Protein AF-A0A940V5U6-F1 (afdb_monomer_lite)

Secondary structure (DSSP, 8-state):
----PPPPPEEEEETTS-GGGS---TTBEEEEE-SSSSS-EEEE-SSSB--TTEEEEES--SSHHHHHHHHHHHHTTT--EEEEES-SS--HHHHHHHHT---HHHHHHHHHHHHHHHTT-SSEEE-STT---HHHHHHHHHHHHTTSEEEEE-SSSEEEEE----S---GGGSHHHHHHHHHHHHHHHHHHHHHH---

Sequence (199 aa):
ATTQDEPEIEWLDWRDLPRDKWPLDSQEQYWIWDNTSSTPTLRCGNDKNVNQSLGLMLGLPLTDEDFKEGVEKLRRLGIFRIALAGFQSPLEELVHQRCCYISREELVLLYRELLAKSKTGNPIHWGVNLSITGKEKTALKIIEELGLIRCLGGTDQVILEWIPAQSKLDLDSSLRYRYAKERLDKALKFQQELLAASL

pLDDT: mean 84.76, std 11.98, range [43.94, 97.62]

Radius of gyration: 23.01 Å; chains: 1; bounding box: 45×38×70 Å

Structure (mmCIF, N/CA/C/O backbone):
data_AF-A0A940V5U6-F1
#
_entry.id   AF-A0A940V5U6-F1
#
loop_
_atom_site.group_PDB
_atom_site.id
_atom_site.type_symbol
_atom_site.label_atom_id
_atom_site.label_alt_id
_atom_site.label_comp_id
_atom_site.label_asym_id
_atom_site.label_entity_id
_atom_site.label_seq_id
_atom_site.pdbx_PDB_ins_code
_atom_site.Cartn_x
_atom_site.Cartn_y
_atom_site.Cartn_z
_atom_site.occupancy
_atom_site.B_iso_or_equiv
_atom_site.auth_seq_id
_atom_site.auth_comp_id
_atom_site.auth_asym_id
_atom_site.auth_atom_id
_atom_site.pdbx_PDB_model_num
ATOM 1 N N . ALA A 1 1 ? 2.492 -20.229 -41.029 1.00 44.09 1 ALA A N 1
ATOM 2 C CA . ALA A 1 1 ? 2.466 -19.055 -40.142 1.00 44.09 1 ALA A CA 1
ATOM 3 C C . ALA A 1 1 ? 3.824 -18.990 -39.475 1.00 44.09 1 ALA A C 1
ATOM 5 O O . ALA A 1 1 ? 4.150 -19.891 -38.716 1.00 44.09 1 ALA A O 1
ATOM 6 N N . THR A 1 2 ? 4.658 -18.037 -39.875 1.00 43.94 2 THR A N 1
ATOM 7 C CA . THR A 1 2 ? 5.975 -17.825 -39.272 1.00 43.94 2 THR A CA 1
ATOM 8 C C . THR A 1 2 ? 5.725 -17.193 -37.910 1.00 43.94 2 THR A C 1
ATOM 10 O O . THR A 1 2 ? 5.216 -16.077 -37.852 1.00 43.94 2 THR A O 1
ATOM 13 N N . THR A 1 3 ? 5.988 -17.919 -36.826 1.00 49.31 3 THR A N 1
ATOM 14 C CA . THR A 1 3 ? 6.150 -17.322 -35.499 1.00 49.31 3 THR A CA 1
ATOM 15 C C . THR A 1 3 ? 7.338 -16.373 -35.614 1.00 49.31 3 THR A C 1
ATOM 17 O O . THR A 1 3 ? 8.476 -16.823 -35.680 1.00 49.31 3 THR A O 1
ATOM 20 N N . GLN A 1 4 ? 7.078 -15.078 -35.800 1.00 56.69 4 GLN A N 1
ATOM 21 C CA . GLN A 1 4 ? 8.116 -14.074 -35.602 1.00 56.69 4 GLN A CA 1
ATOM 22 C C . GLN A 1 4 ? 8.475 -14.149 -34.123 1.00 56.69 4 GLN A C 1
ATOM 24 O O . GLN A 1 4 ? 7.610 -13.892 -33.286 1.00 56.69 4 GLN A O 1
ATOM 29 N N . ASP A 1 5 ? 9.697 -14.581 -33.822 1.00 66.38 5 ASP A N 1
ATOM 30 C CA . ASP A 1 5 ? 10.222 -14.536 -32.464 1.00 66.38 5 ASP A CA 1
ATOM 31 C C . ASP A 1 5 ? 10.120 -13.088 -31.979 1.00 66.38 5 ASP A C 1
ATOM 33 O O . ASP A 1 5 ? 10.610 -12.161 -32.634 1.00 66.38 5 ASP A O 1
ATOM 37 N N . GLU A 1 6 ? 9.391 -12.878 -30.882 1.00 70.81 6 GLU A N 1
ATOM 38 C CA . GLU A 1 6 ? 9.314 -11.563 -30.258 1.00 70.81 6 GLU A CA 1
ATOM 39 C C . GLU A 1 6 ? 10.734 -11.144 -29.855 1.00 70.81 6 GLU A C 1
ATOM 41 O O . GLU A 1 6 ? 11.481 -11.974 -29.328 1.00 70.81 6 GLU A O 1
ATOM 46 N N . PRO A 1 7 ? 11.135 -9.886 -30.103 1.00 82.44 7 PRO A N 1
ATOM 47 C CA . PRO A 1 7 ? 12.481 -9.451 -29.770 1.00 82.44 7 PRO A CA 1
ATOM 48 C C . PRO A 1 7 ? 12.737 -9.594 -28.264 1.00 82.44 7 PRO A C 1
ATOM 50 O O . PRO A 1 7 ? 11.869 -9.308 -27.434 1.00 82.44 7 PRO A O 1
ATOM 53 N N . GLU A 1 8 ? 13.935 -10.073 -27.929 1.00 88.12 8 GLU A N 1
ATOM 54 C CA . GLU A 1 8 ? 14.392 -10.222 -26.549 1.00 88.12 8 GLU A CA 1
ATOM 55 C C . GLU A 1 8 ? 14.566 -8.847 -25.891 1.00 88.12 8 GLU A C 1
ATOM 57 O O . GLU A 1 8 ? 14.866 -7.854 -26.560 1.00 88.12 8 GLU A O 1
ATOM 62 N N . ILE A 1 9 ? 14.345 -8.779 -24.575 1.00 90.19 9 ILE A N 1
ATOM 63 C CA . ILE A 1 9 ? 14.504 -7.533 -23.824 1.00 90.19 9 ILE A CA 1
ATOM 64 C C . ILE A 1 9 ? 15.996 -7.254 -23.617 1.00 90.19 9 ILE A C 1
ATOM 66 O O . ILE A 1 9 ? 16.701 -8.044 -22.995 1.00 90.19 9 ILE A O 1
ATOM 70 N N . GLU A 1 10 ? 16.455 -6.094 -24.076 1.00 91.62 10 GLU A N 1
ATOM 71 C CA . GLU A 1 10 ? 17.744 -5.514 -23.707 1.00 91.62 10 GLU A CA 1
ATOM 72 C C . GLU A 1 10 ? 17.598 -4.801 -22.355 1.00 91.62 10 GLU A C 1
ATOM 74 O O . GLU A 1 10 ? 16.914 -3.777 -22.244 1.00 91.62 10 GLU A O 1
ATOM 79 N N . TRP A 1 11 ? 18.251 -5.334 -21.324 1.00 91.50 11 TRP A N 1
ATOM 80 C CA . TRP A 1 11 ? 18.242 -4.755 -19.983 1.00 91.50 11 TRP A CA 1
ATOM 81 C C . TRP A 1 11 ? 19.369 -3.742 -19.796 1.00 91.50 11 TRP A C 1
ATOM 83 O O . TRP A 1 11 ? 20.529 -4.011 -20.102 1.00 91.50 11 TRP A O 1
ATOM 93 N N . LEU A 1 12 ? 19.028 -2.580 -19.241 1.00 90.44 12 LEU A N 1
ATOM 94 C CA . LEU A 1 12 ? 19.987 -1.561 -18.827 1.00 90.44 12 LEU A CA 1
ATOM 95 C C . LEU A 1 12 ? 19.930 -1.379 -17.310 1.00 90.44 12 LEU A C 1
ATOM 97 O O . LEU A 1 12 ? 18.857 -1.205 -16.726 1.00 90.44 12 LEU A O 1
ATOM 101 N N . ASP A 1 13 ? 21.096 -1.367 -16.673 1.00 88.62 13 ASP A N 1
ATOM 102 C CA . ASP A 1 13 ? 21.199 -1.151 -15.234 1.00 88.62 13 ASP A CA 1
ATOM 103 C C . ASP A 1 13 ? 21.560 0.299 -14.906 1.00 88.62 13 ASP A C 1
ATOM 105 O O . ASP A 1 13 ? 22.725 0.698 -14.961 1.00 88.62 13 ASP A O 1
ATOM 109 N N . TRP A 1 14 ? 20.553 1.106 -14.577 1.00 88.56 14 TRP A N 1
ATOM 110 C CA . TRP A 1 14 ? 20.721 2.496 -14.147 1.00 88.56 14 TRP A CA 1
ATOM 111 C C . TRP A 1 14 ? 20.315 2.686 -12.681 1.00 88.56 14 TRP A C 1
ATOM 113 O O . TRP A 1 14 ? 20.042 3.811 -12.252 1.00 88.56 14 TRP A O 1
ATOM 123 N N . ARG A 1 15 ? 20.268 1.600 -11.894 1.00 87.00 15 ARG A N 1
ATOM 124 C CA . ARG A 1 15 ? 19.840 1.625 -10.486 1.00 87.00 15 ARG A CA 1
ATOM 125 C C . ARG A 1 15 ? 20.716 2.555 -9.646 1.00 87.00 15 ARG A C 1
ATOM 127 O O . ARG A 1 15 ? 20.187 3.345 -8.863 1.00 87.00 15 ARG A O 1
ATOM 134 N N . ASP A 1 16 ? 22.023 2.533 -9.906 1.00 84.31 16 ASP A N 1
ATOM 135 C CA . ASP A 1 16 ? 23.030 3.340 -9.208 1.00 84.31 16 ASP A CA 1
ATOM 136 C C . ASP A 1 16 ? 23.271 4.725 -9.821 1.00 84.31 16 ASP A C 1
ATOM 138 O O . ASP A 1 16 ? 23.980 5.549 -9.234 1.00 84.31 16 ASP A O 1
ATOM 142 N N . LEU A 1 17 ? 22.682 5.016 -10.985 1.00 83.31 17 LEU A N 1
ATOM 143 C CA . LEU A 1 17 ? 22.867 6.299 -11.651 1.00 83.31 17 LEU A CA 1
ATOM 144 C C . LEU A 1 17 ? 21.870 7.332 -11.108 1.00 83.31 17 LEU A C 1
ATOM 146 O O . LEU A 1 17 ? 20.653 7.135 -11.217 1.00 83.31 17 LEU A O 1
ATOM 150 N N . PRO A 1 18 ? 22.343 8.472 -10.572 1.00 81.38 18 PRO A N 1
ATOM 151 C CA . PRO A 1 18 ? 21.454 9.581 -10.273 1.00 81.38 18 PRO A CA 1
ATOM 152 C C . PRO A 1 18 ? 20.881 10.145 -11.580 1.00 81.38 18 PRO A C 1
ATOM 154 O O . PRO A 1 18 ? 21.469 10.007 -12.655 1.00 81.38 18 PRO A O 1
ATOM 157 N N . ARG A 1 19 ? 19.708 10.775 -11.487 1.00 79.62 19 ARG A N 1
ATOM 158 C CA . ARG A 1 19 ? 18.908 11.177 -12.654 1.00 79.62 19 ARG A CA 1
ATOM 159 C C . ARG A 1 19 ? 19.642 12.097 -13.633 1.00 79.62 19 ARG A C 1
ATOM 161 O O . ARG A 1 19 ? 19.420 12.010 -14.833 1.00 79.62 19 ARG A O 1
ATOM 168 N N . ASP A 1 20 ? 20.500 12.974 -13.127 1.00 79.75 20 ASP A N 1
ATOM 169 C CA . ASP A 1 20 ? 21.338 13.896 -13.903 1.00 79.75 20 ASP A CA 1
ATOM 170 C C . ASP A 1 20 ? 22.464 13.198 -14.684 1.00 79.75 20 ASP A C 1
ATOM 172 O O . ASP A 1 20 ? 23.060 13.806 -15.569 1.00 79.75 20 ASP A O 1
ATOM 176 N N . LYS A 1 21 ? 22.741 11.926 -14.377 1.00 83.75 21 LYS A N 1
ATOM 177 C CA . LYS A 1 21 ? 23.743 11.088 -15.049 1.00 83.75 21 LYS A CA 1
ATOM 178 C C . LYS A 1 21 ? 23.139 9.986 -15.914 1.00 83.75 21 LYS A C 1
ATOM 180 O O . LYS A 1 21 ? 23.886 9.155 -16.429 1.00 83.75 21 LYS A O 1
ATOM 185 N N . TRP A 1 22 ? 21.815 9.930 -16.057 1.00 85.00 22 TRP A N 1
ATOM 186 C CA . TRP A 1 22 ? 21.204 8.992 -16.995 1.00 85.00 22 TRP A CA 1
ATOM 187 C C . TRP A 1 22 ? 21.681 9.326 -18.413 1.00 85.00 22 TRP A C 1
ATOM 189 O O . TRP A 1 22 ? 21.674 10.506 -18.770 1.00 85.00 22 TRP A O 1
ATOM 199 N N . PRO A 1 23 ? 22.102 8.333 -19.219 1.00 82.69 23 PRO A N 1
ATOM 200 C CA . PRO A 1 23 ? 22.612 8.545 -20.573 1.00 82.69 23 PRO A CA 1
ATOM 201 C C . PRO A 1 23 ? 21.446 8.782 -21.543 1.00 82.69 23 PRO A C 1
ATOM 203 O O . PRO A 1 23 ? 21.260 8.049 -22.509 1.00 82.69 23 PRO A O 1
ATOM 206 N N . LEU A 1 24 ? 20.621 9.772 -21.212 1.00 78.25 24 LEU A N 1
ATOM 207 C CA . LEU A 1 24 ? 19.488 10.234 -21.987 1.00 78.25 24 LEU A CA 1
ATOM 208 C C . LEU A 1 24 ? 19.907 11.522 -22.670 1.00 78.25 24 LEU A C 1
ATOM 210 O O . LEU A 1 24 ? 20.282 12.494 -22.006 1.00 78.25 24 LEU A O 1
ATOM 214 N N . ASP A 1 25 ? 19.796 11.553 -23.989 1.00 70.12 25 ASP A N 1
ATOM 215 C CA . ASP A 1 25 ? 19.958 12.811 -24.691 1.00 70.12 25 ASP A CA 1
ATOM 216 C C . ASP A 1 25 ? 18.805 13.749 -24.331 1.00 70.12 25 ASP A C 1
ATOM 218 O O . ASP A 1 25 ? 17.649 13.347 -24.180 1.00 70.12 25 ASP A O 1
ATOM 222 N N . SER A 1 26 ? 19.100 15.049 -24.245 1.00 64.69 26 SER A N 1
ATOM 223 C CA . SER A 1 26 ? 18.092 16.083 -23.961 1.00 64.69 26 SER A CA 1
ATOM 224 C C . SER A 1 26 ? 16.937 16.126 -24.969 1.00 64.69 26 SER A C 1
ATOM 226 O O . SER A 1 26 ? 15.987 16.865 -24.744 1.00 64.69 26 SER A O 1
ATOM 228 N N . GLN A 1 27 ? 17.010 15.361 -26.060 1.00 68.00 27 GLN A N 1
ATOM 229 C CA . GLN A 1 27 ? 16.021 15.267 -27.133 1.00 68.00 27 GLN A CA 1
ATOM 230 C C . GLN A 1 27 ? 15.345 13.885 -27.207 1.00 68.00 27 GLN A C 1
ATOM 232 O O . GLN A 1 27 ? 14.491 13.678 -28.061 1.00 68.00 27 GLN A O 1
ATOM 237 N N . GLU A 1 28 ? 15.705 12.940 -26.334 1.00 70.38 28 GLU A N 1
ATOM 238 C CA . GLU A 1 28 ? 15.200 11.569 -26.383 1.00 70.38 28 GLU A CA 1
ATOM 239 C C . GLU A 1 28 ? 13.844 11.444 -25.668 1.00 70.38 28 GLU A C 1
ATOM 241 O O . GLU A 1 28 ? 13.632 11.983 -24.577 1.00 70.38 28 GLU A O 1
ATOM 246 N N . GLN A 1 29 ? 12.895 10.743 -26.292 1.00 77.38 29 GLN A N 1
ATOM 247 C CA . GLN A 1 29 ? 11.624 10.377 -25.665 1.00 77.38 29 GLN A CA 1
ATOM 248 C C . GLN A 1 29 ? 11.728 8.976 -25.075 1.00 77.38 29 GLN A C 1
ATOM 250 O O . GLN A 1 29 ? 12.292 8.085 -25.696 1.00 77.38 29 GLN A O 1
ATOM 255 N N . TYR A 1 30 ? 11.159 8.774 -23.893 1.00 84.38 30 TYR A N 1
ATOM 256 C CA . TYR A 1 30 ? 11.191 7.490 -23.203 1.00 84.38 30 TYR A CA 1
ATOM 257 C C . TYR A 1 30 ? 9.901 7.272 -22.421 1.00 84.38 30 TYR A C 1
ATOM 259 O O . TYR A 1 30 ? 9.242 8.215 -21.967 1.00 84.38 30 TYR A O 1
ATOM 267 N N . TRP A 1 31 ? 9.526 6.009 -22.260 1.00 88.06 31 TRP A N 1
ATOM 268 C CA . TRP A 1 31 ? 8.339 5.637 -21.500 1.00 88.06 31 TRP A CA 1
ATOM 269 C C . TRP A 1 31 ? 8.704 5.336 -20.062 1.00 88.06 31 TRP A C 1
ATOM 271 O O . TRP A 1 31 ? 9.589 4.535 -19.809 1.00 88.06 31 TRP A O 1
ATOM 281 N N . ILE A 1 32 ? 8.003 5.943 -19.113 1.00 88.00 32 ILE A N 1
ATOM 282 C CA . ILE A 1 32 ? 8.181 5.668 -17.691 1.00 88.00 32 ILE A CA 1
ATOM 283 C C . ILE A 1 32 ? 7.045 4.788 -17.202 1.00 88.00 32 ILE A C 1
ATOM 285 O O . ILE A 1 32 ? 5.875 5.156 -17.326 1.00 88.00 32 ILE A O 1
ATOM 289 N N . TRP A 1 33 ? 7.395 3.696 -16.538 1.00 88.75 33 TRP A N 1
ATOM 290 C CA . TRP A 1 33 ? 6.502 2.988 -15.639 1.00 88.75 33 TRP A CA 1
ATOM 291 C C . TRP A 1 33 ? 7.026 3.112 -14.206 1.00 88.75 33 TRP A C 1
ATOM 293 O O . TRP A 1 33 ? 8.109 2.627 -13.902 1.00 88.75 33 TRP A O 1
ATOM 303 N N . ASP A 1 34 ? 6.277 3.797 -13.339 1.00 81.25 34 ASP A N 1
ATOM 304 C CA . ASP A 1 34 ? 6.693 4.134 -11.966 1.00 81.25 34 ASP A CA 1
ATOM 305 C C . ASP A 1 34 ? 5.995 3.303 -10.874 1.00 81.25 34 ASP A C 1
ATOM 307 O O . ASP A 1 34 ? 6.087 3.597 -9.682 1.00 81.25 34 ASP A O 1
ATOM 311 N N . ASN A 1 35 ? 5.233 2.292 -11.293 1.00 76.94 35 ASN A N 1
ATOM 312 C CA . ASN A 1 35 ? 4.438 1.417 -10.437 1.00 76.94 35 ASN A CA 1
ATOM 313 C 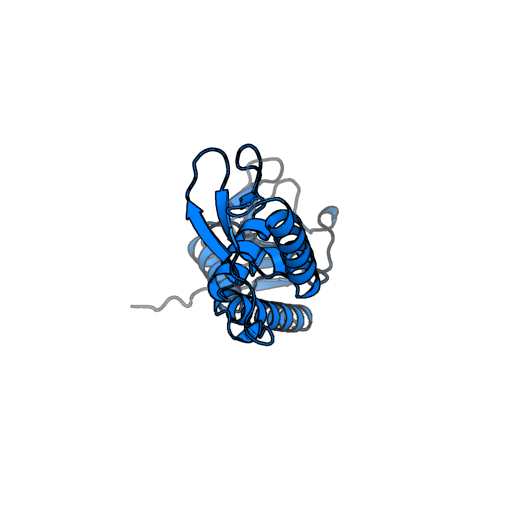C . ASN A 1 35 ? 3.410 2.131 -9.520 1.00 76.94 35 ASN A C 1
ATOM 315 O O . ASN A 1 35 ? 2.891 1.549 -8.560 1.00 76.94 35 ASN A O 1
ATOM 319 N N . THR A 1 36 ? 3.100 3.399 -9.811 1.00 73.38 36 THR A N 1
ATOM 320 C CA . THR A 1 36 ? 2.010 4.160 -9.172 1.00 73.38 36 THR A CA 1
ATOM 321 C C . THR A 1 36 ? 0.792 4.298 -10.082 1.00 73.38 36 THR A C 1
ATOM 323 O O . THR A 1 36 ? -0.323 4.515 -9.609 1.00 73.38 36 THR A O 1
ATOM 326 N N . SER A 1 37 ? 1.000 4.151 -11.390 1.00 70.94 37 SER A N 1
ATOM 327 C CA . SER A 1 37 ? -0.002 4.360 -12.428 1.00 70.94 37 SER A CA 1
ATOM 328 C C . SER A 1 37 ? -0.318 3.073 -13.193 1.00 70.94 37 SER A C 1
ATOM 330 O O . SER A 1 37 ? 0.497 2.156 -13.324 1.00 70.94 37 SER A O 1
ATOM 332 N N . SER A 1 38 ? -1.543 2.990 -13.718 1.00 75.69 38 SER A N 1
ATOM 333 C CA . SER A 1 38 ? -2.000 1.826 -14.481 1.00 75.69 38 SER A CA 1
ATOM 334 C C . SER A 1 38 ? -1.358 1.731 -15.867 1.00 75.69 38 SER A C 1
ATOM 336 O O . SER A 1 38 ? -1.296 0.634 -16.418 1.00 75.69 38 SER A O 1
ATOM 338 N N . THR A 1 39 ? -0.839 2.827 -16.421 1.00 83.31 39 THR A N 1
ATOM 339 C CA . THR A 1 39 ? -0.278 2.888 -17.778 1.00 83.31 39 THR A CA 1
ATOM 340 C C . THR A 1 39 ? 1.074 3.597 -17.786 1.00 83.31 39 THR A C 1
ATOM 342 O O . THR A 1 39 ? 1.198 4.619 -17.109 1.00 83.31 39 THR A O 1
ATOM 345 N N . PRO A 1 40 ? 2.059 3.135 -18.583 1.00 85.94 40 PRO A N 1
ATOM 346 C CA . PRO A 1 40 ? 3.293 3.880 -18.789 1.00 85.94 40 PRO A CA 1
ATOM 347 C C . PRO A 1 40 ? 3.004 5.290 -19.313 1.00 85.94 40 PRO A C 1
ATOM 349 O O . PRO A 1 40 ? 2.061 5.504 -20.076 1.00 85.94 40 PRO A O 1
ATOM 352 N N . THR A 1 41 ? 3.822 6.256 -18.910 1.00 85.69 41 THR A N 1
ATOM 353 C CA . THR A 1 41 ? 3.700 7.653 -19.337 1.00 85.69 41 THR A CA 1
ATOM 354 C C . THR A 1 41 ? 4.856 8.022 -20.250 1.00 85.69 41 THR A C 1
ATOM 356 O O . THR A 1 41 ? 6.019 7.815 -19.907 1.00 85.69 41 THR A O 1
ATOM 359 N N . LEU A 1 42 ? 4.546 8.578 -21.421 1.00 82.88 42 LEU A N 1
ATOM 360 C CA . LEU A 1 42 ? 5.564 9.097 -22.325 1.00 82.88 42 LEU A CA 1
ATOM 361 C C . LEU A 1 42 ? 6.131 10.395 -21.743 1.00 82.88 42 LEU A C 1
ATOM 363 O O . LEU A 1 42 ? 5.389 11.344 -21.468 1.00 82.88 42 LEU A O 1
ATOM 367 N N . ARG A 1 43 ? 7.448 10.449 -21.559 1.00 78.75 43 ARG A N 1
ATOM 368 C CA . ARG A 1 43 ? 8.176 11.677 -21.236 1.00 78.75 43 ARG A CA 1
ATOM 369 C C . ARG A 1 43 ? 9.080 12.037 -22.403 1.00 78.75 43 ARG A C 1
ATOM 371 O O . ARG A 1 43 ? 9.629 11.168 -23.070 1.00 78.75 43 ARG A O 1
ATOM 378 N N . CYS A 1 44 ? 9.212 13.333 -22.647 1.00 65.94 44 CYS A N 1
ATOM 379 C CA . CYS A 1 44 ? 10.120 13.859 -23.654 1.00 65.94 44 CYS A CA 1
ATOM 380 C C . CYS A 1 44 ? 11.296 14.553 -22.961 1.00 65.94 44 CYS A C 1
ATOM 382 O O . CYS A 1 44 ? 11.098 15.240 -21.954 1.00 65.94 44 CYS A O 1
ATOM 384 N N . GLY A 1 45 ? 12.489 14.440 -23.542 1.00 59.84 45 GLY A N 1
ATOM 385 C CA . GLY A 1 45 ? 13.416 15.566 -23.603 1.00 59.84 45 GLY A CA 1
ATOM 386 C C . GLY A 1 45 ? 12.820 16.757 -24.384 1.00 59.84 45 GLY A C 1
ATOM 387 O O . GLY A 1 45 ? 11.722 16.677 -24.926 1.00 59.84 45 GLY A O 1
ATOM 388 N N . ASN A 1 46 ? 13.519 17.886 -24.440 1.00 44.19 46 ASN A N 1
ATOM 389 C CA . ASN A 1 46 ? 13.039 19.183 -24.930 1.00 44.19 46 ASN A CA 1
ATOM 390 C C . ASN A 1 46 ? 12.607 19.276 -26.416 1.00 44.19 46 ASN A C 1
ATOM 392 O O . ASN A 1 46 ? 12.206 20.369 -26.803 1.00 44.19 46 ASN A O 1
ATOM 396 N N . ASP A 1 47 ? 12.624 18.227 -27.256 1.00 45.31 47 ASP A N 1
ATOM 397 C CA . ASP A 1 47 ? 11.982 18.306 -28.588 1.00 45.31 47 ASP A CA 1
ATOM 398 C C . ASP A 1 47 ? 11.699 16.954 -29.295 1.00 45.31 47 ASP A C 1
ATOM 400 O O . ASP A 1 47 ? 12.070 15.883 -28.824 1.00 45.31 47 ASP A O 1
ATOM 404 N N . LYS A 1 48 ? 10.983 17.024 -30.431 1.00 44.28 48 LYS A N 1
ATOM 405 C CA . LYS A 1 48 ? 10.201 15.974 -31.134 1.00 44.28 48 LYS A CA 1
ATOM 406 C C . LYS A 1 48 ? 10.955 14.893 -31.947 1.00 44.28 48 LYS A C 1
ATOM 408 O O . LYS A 1 48 ? 10.433 14.474 -32.981 1.00 44.28 48 LYS A O 1
ATOM 413 N N . ASN A 1 49 ? 12.112 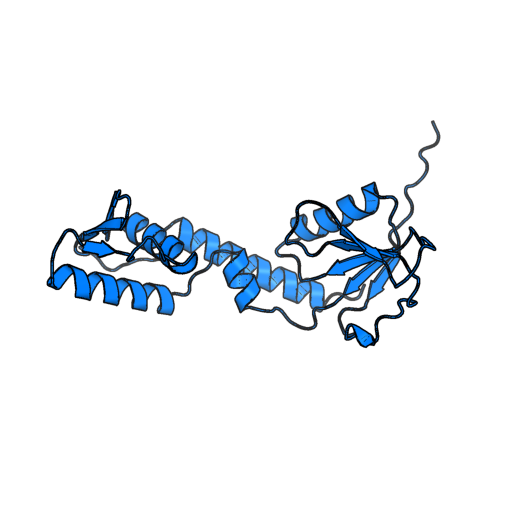14.388 -31.520 1.00 44.72 49 ASN A N 1
ATOM 414 C CA . ASN A 1 49 ? 12.679 13.181 -32.151 1.00 44.72 49 ASN A CA 1
ATOM 415 C C . ASN A 1 49 ? 12.446 11.955 -31.267 1.00 44.72 49 ASN A C 1
ATOM 417 O O . ASN A 1 49 ? 13.071 11.761 -30.230 1.00 44.72 49 ASN A O 1
ATOM 421 N N . VAL A 1 50 ? 11.478 11.135 -31.673 1.00 49.00 50 VAL A N 1
ATOM 422 C CA . VAL A 1 50 ? 11.053 9.969 -30.903 1.00 49.00 50 VAL A CA 1
ATOM 423 C C . VAL A 1 50 ? 12.037 8.824 -31.118 1.00 49.00 50 VAL A C 1
ATOM 425 O O . VAL A 1 50 ? 11.966 8.130 -32.130 1.00 49.00 50 VAL A O 1
ATOM 428 N N . ASN A 1 51 ? 12.917 8.582 -30.151 1.00 55.25 51 ASN A N 1
ATOM 429 C CA . ASN A 1 51 ? 13.593 7.294 -30.045 1.00 55.25 51 ASN A CA 1
ATOM 430 C C . ASN A 1 51 ? 12.641 6.335 -29.309 1.00 55.25 51 ASN A C 1
ATOM 432 O O . ASN A 1 51 ? 12.654 6.225 -28.090 1.00 55.25 51 ASN A O 1
ATOM 436 N N . GLN A 1 52 ? 11.723 5.704 -30.050 1.00 60.34 52 GLN A N 1
ATOM 437 C CA . GLN A 1 52 ? 10.604 4.900 -29.511 1.00 60.34 52 GLN A CA 1
ATOM 438 C C . GLN A 1 52 ? 11.030 3.640 -28.733 1.00 60.34 52 GLN A C 1
ATOM 440 O O . GLN A 1 52 ? 10.174 2.883 -28.286 1.00 60.34 52 GLN A O 1
ATOM 445 N N . SER A 1 53 ? 12.330 3.388 -28.582 1.00 75.88 53 SER A N 1
ATOM 446 C CA . SER A 1 53 ? 12.864 2.099 -28.154 1.00 75.88 53 SER A CA 1
ATOM 447 C C . SER A 1 53 ? 13.113 1.957 -26.654 1.00 75.88 53 SER A C 1
ATOM 449 O O . SER A 1 53 ? 13.301 0.823 -26.225 1.00 75.88 53 SER A O 1
ATOM 451 N N . LEU A 1 54 ? 13.139 3.043 -25.864 1.00 87.81 54 LEU A N 1
ATOM 452 C CA . LEU A 1 54 ? 13.540 2.997 -24.449 1.00 87.81 54 LEU A CA 1
ATOM 453 C C . LEU A 1 54 ? 12.359 3.098 -23.468 1.00 87.81 54 LEU A C 1
ATOM 455 O O . LEU A 1 54 ? 11.580 4.057 -23.473 1.00 87.81 54 LEU A O 1
ATOM 459 N N . GLY A 1 55 ? 12.290 2.129 -22.558 1.00 90.94 55 GLY A N 1
ATOM 460 C CA . GLY A 1 55 ? 11.436 2.136 -21.376 1.00 90.94 55 GLY A CA 1
ATOM 461 C C . GLY A 1 55 ? 12.261 2.288 -20.105 1.00 90.94 55 GLY A C 1
ATOM 462 O O . GLY A 1 55 ? 13.337 1.715 -19.986 1.00 90.94 55 GLY A O 1
ATOM 463 N N . LEU A 1 56 ? 11.749 3.039 -19.140 1.00 90.25 56 LEU A N 1
ATOM 464 C CA . LEU A 1 56 ? 12.288 3.160 -17.795 1.00 90.25 56 LEU A CA 1
ATOM 465 C C . LEU A 1 56 ? 11.294 2.552 -16.815 1.00 90.25 56 LEU A C 1
ATOM 467 O O . LEU A 1 56 ? 10.140 2.982 -16.740 1.00 90.25 56 LEU A O 1
ATOM 471 N N . MET A 1 57 ? 11.760 1.598 -16.022 1.00 90.19 57 MET A N 1
ATOM 472 C CA . MET A 1 57 ? 11.066 1.163 -14.818 1.00 90.19 57 MET A CA 1
ATOM 473 C C . MET A 1 57 ? 11.629 1.967 -13.651 1.00 90.19 57 MET A C 1
ATOM 475 O O . MET A 1 57 ? 12.792 1.803 -13.279 1.00 90.19 57 MET A O 1
ATOM 479 N N . LEU A 1 58 ? 10.810 2.878 -13.126 1.00 84.12 58 LEU A N 1
ATOM 480 C CA . LEU A 1 58 ? 11.143 3.750 -12.006 1.00 84.12 58 LEU A CA 1
ATOM 481 C C . LEU A 1 58 ? 10.493 3.251 -10.718 1.00 84.12 58 LEU A C 1
ATOM 483 O O . LEU A 1 58 ? 9.339 2.834 -10.695 1.00 84.12 58 LEU A O 1
ATOM 487 N N . GLY A 1 59 ? 11.233 3.349 -9.619 1.00 74.25 59 GLY A N 1
ATOM 488 C CA . GLY A 1 59 ? 10.812 2.792 -8.338 1.00 74.25 59 GLY A CA 1
ATOM 489 C C . GLY A 1 59 ? 10.869 1.261 -8.284 1.00 74.25 59 GLY A C 1
ATOM 490 O O . GLY A 1 59 ? 10.874 0.556 -9.291 1.00 74.25 59 GLY A O 1
ATOM 491 N N . LEU A 1 60 ? 10.912 0.737 -7.062 1.00 75.25 60 LEU A N 1
ATOM 492 C CA . LEU A 1 60 ? 10.980 -0.699 -6.836 1.00 75.25 60 LEU A CA 1
ATOM 493 C C . LEU A 1 60 ? 9.581 -1.335 -6.920 1.00 75.25 60 LEU A C 1
ATOM 495 O O . LEU A 1 60 ? 8.653 -0.891 -6.222 1.00 75.25 60 LEU A O 1
ATOM 499 N N . PRO A 1 61 ? 9.401 -2.394 -7.726 1.00 84.56 61 PRO A N 1
ATOM 500 C CA . PRO A 1 61 ? 8.193 -3.194 -7.666 1.00 84.56 61 PRO A CA 1
ATOM 501 C C . PRO A 1 61 ? 7.985 -3.841 -6.300 1.00 84.56 61 PRO A C 1
ATOM 503 O O . PRO A 1 61 ? 8.941 -4.034 -5.547 1.00 84.56 61 PRO A O 1
ATOM 506 N N . LEU A 1 62 ? 6.724 -4.104 -5.939 1.00 84.44 62 LEU A N 1
ATOM 507 C CA . LEU A 1 62 ? 6.420 -4.785 -4.677 1.00 84.44 62 LEU A CA 1
ATOM 508 C C . LEU A 1 62 ? 6.447 -6.298 -4.849 1.00 84.44 62 LEU A C 1
ATOM 510 O O . LEU A 1 62 ? 6.670 -7.006 -3.876 1.00 84.44 62 LEU A O 1
ATOM 514 N N . THR A 1 63 ? 6.188 -6.800 -6.053 1.00 87.62 63 THR A N 1
ATOM 515 C CA . THR A 1 63 ? 6.192 -8.234 -6.340 1.00 87.62 63 THR A CA 1
ATOM 516 C C . THR A 1 63 ? 6.780 -8.525 -7.716 1.00 87.62 63 THR A C 1
ATOM 518 O O . THR A 1 63 ? 6.940 -7.630 -8.551 1.00 87.62 63 THR A O 1
ATOM 521 N N . ASP A 1 64 ? 7.071 -9.801 -7.957 1.00 89.31 64 ASP A N 1
ATOM 522 C CA . ASP A 1 64 ? 7.447 -10.306 -9.276 1.00 89.31 64 ASP A CA 1
ATOM 523 C C . ASP A 1 64 ? 6.325 -10.085 -10.305 1.00 89.31 64 ASP A C 1
ATOM 525 O O . ASP A 1 64 ? 6.591 -9.722 -11.448 1.00 89.31 64 ASP A O 1
ATOM 529 N N . GLU A 1 65 ? 5.058 -10.211 -9.898 1.00 89.56 65 GLU A N 1
ATOM 530 C CA . GLU A 1 65 ? 3.913 -9.907 -10.760 1.00 89.56 65 GLU A CA 1
ATOM 531 C C . GLU A 1 65 ? 3.856 -8.427 -11.141 1.00 89.56 65 GLU A C 1
ATOM 533 O O . GLU A 1 65 ? 3.658 -8.129 -12.316 1.00 89.56 65 GLU A O 1
ATOM 538 N N . ASP A 1 66 ? 4.083 -7.509 -10.191 1.00 86.69 66 ASP A N 1
ATOM 539 C CA . ASP A 1 66 ? 4.171 -6.074 -10.488 1.00 86.69 66 ASP A CA 1
ATOM 540 C C . ASP A 1 66 ? 5.289 -5.812 -11.508 1.00 86.69 66 ASP A C 1
ATOM 542 O O . ASP A 1 66 ? 5.109 -5.061 -12.467 1.00 86.69 66 ASP A O 1
ATOM 546 N N . PHE A 1 67 ? 6.459 -6.430 -11.310 1.00 90.19 67 PHE A N 1
ATOM 547 C CA . PHE A 1 67 ? 7.596 -6.281 -12.216 1.00 90.19 67 PHE A CA 1
ATOM 548 C C . PHE A 1 67 ? 7.254 -6.777 -13.626 1.00 90.19 67 PHE A C 1
ATOM 550 O O . PHE A 1 67 ? 7.407 -6.032 -14.595 1.00 90.19 67 PHE A O 1
ATOM 557 N N . LYS A 1 68 ? 6.705 -7.992 -13.738 1.00 91.56 68 LYS A N 1
ATOM 558 C CA . LYS A 1 68 ? 6.242 -8.576 -15.006 1.00 91.56 68 LYS A CA 1
ATOM 559 C C . LYS A 1 68 ? 5.170 -7.725 -15.673 1.00 91.56 68 LYS A C 1
ATOM 561 O O . LYS A 1 68 ? 5.211 -7.535 -16.883 1.00 91.56 68 LYS A O 1
ATOM 566 N N . GLU A 1 69 ? 4.229 -7.180 -14.909 1.00 90.50 69 GLU A N 1
ATOM 567 C CA . GLU A 1 69 ? 3.198 -6.289 -15.434 1.00 90.50 69 GLU A CA 1
ATOM 568 C C . GLU A 1 69 ? 3.811 -5.019 -16.039 1.00 90.50 69 GLU A C 1
ATOM 570 O O . GLU A 1 69 ? 3.418 -4.611 -17.135 1.00 90.50 69 GLU A O 1
ATOM 575 N N . GLY A 1 70 ? 4.781 -4.406 -15.356 1.00 90.06 70 GLY A N 1
ATOM 576 C CA . GLY A 1 70 ? 5.511 -3.248 -15.869 1.00 90.06 70 GLY A CA 1
ATOM 577 C C . GLY A 1 70 ? 6.228 -3.550 -17.186 1.00 90.06 70 GLY A C 1
ATOM 578 O O . GLY A 1 70 ? 6.090 -2.795 -18.151 1.00 90.06 70 GLY A O 1
ATOM 579 N N . VAL A 1 71 ? 6.911 -4.695 -17.253 1.00 92.69 71 VAL A N 1
ATOM 580 C CA . VAL A 1 71 ? 7.572 -5.185 -18.470 1.00 92.69 71 VAL A CA 1
ATOM 581 C C . VAL A 1 71 ? 6.568 -5.383 -19.601 1.00 92.69 71 VAL A C 1
ATOM 583 O O . VAL A 1 71 ? 6.731 -4.817 -20.678 1.00 92.69 71 VAL A O 1
ATOM 586 N N . GLU A 1 72 ? 5.485 -6.119 -19.362 1.00 92.75 72 GLU A N 1
ATOM 587 C CA . GLU A 1 72 ? 4.472 -6.409 -20.381 1.00 92.75 72 GLU A CA 1
ATOM 588 C C . GLU A 1 72 ? 3.773 -5.144 -20.893 1.00 92.75 72 GLU A C 1
ATOM 590 O O . GLU A 1 72 ? 3.451 -5.033 -22.078 1.00 92.75 72 GLU A O 1
ATOM 595 N N . LYS A 1 73 ? 3.573 -4.141 -20.033 1.00 92.00 73 LYS A N 1
ATOM 596 C CA . LYS A 1 73 ? 3.045 -2.838 -20.455 1.00 92.00 73 LYS A CA 1
ATOM 597 C C . LYS A 1 73 ? 3.990 -2.108 -21.402 1.00 92.00 73 LYS A C 1
ATOM 599 O O . LYS A 1 73 ? 3.510 -1.513 -22.363 1.00 92.00 73 LYS A O 1
ATOM 604 N N . LEU A 1 74 ? 5.299 -2.157 -21.156 1.00 91.56 74 LEU A N 1
ATOM 605 C CA . LEU A 1 74 ? 6.299 -1.579 -22.056 1.00 91.56 74 LEU A CA 1
ATOM 606 C C . LEU A 1 74 ? 6.381 -2.377 -23.368 1.00 91.56 74 LEU A C 1
ATOM 608 O O . LEU A 1 74 ? 6.333 -1.787 -24.447 1.00 91.56 74 LEU A O 1
ATOM 612 N N . ARG A 1 75 ? 6.364 -3.712 -23.306 1.00 91.12 75 ARG A N 1
ATOM 613 C CA . ARG A 1 75 ? 6.370 -4.578 -24.499 1.00 91.12 75 ARG A CA 1
ATOM 614 C C . ARG A 1 75 ? 5.179 -4.333 -25.419 1.00 91.12 75 ARG A C 1
ATOM 616 O O . ARG A 1 75 ? 5.348 -4.245 -26.632 1.00 91.12 75 ARG A O 1
ATOM 623 N N . ARG A 1 76 ? 3.978 -4.133 -24.863 1.00 90.69 76 ARG A N 1
ATOM 624 C CA . ARG A 1 76 ? 2.770 -3.776 -25.638 1.00 90.69 76 ARG A CA 1
ATOM 625 C C . ARG A 1 76 ? 2.890 -2.446 -26.384 1.00 90.69 76 ARG A C 1
ATOM 627 O O . ARG A 1 76 ? 2.136 -2.218 -27.325 1.00 90.69 76 ARG A O 1
ATOM 634 N N . LEU A 1 77 ? 3.819 -1.583 -25.975 1.00 88.62 77 LEU A N 1
ATOM 635 C CA . LEU A 1 77 ? 4.151 -0.330 -26.655 1.00 88.62 77 LEU A CA 1
ATOM 636 C C . LEU A 1 77 ? 5.289 -0.496 -27.681 1.00 88.62 77 LEU A C 1
ATOM 638 O O . LEU A 1 77 ? 5.716 0.493 -28.267 1.00 88.62 77 LEU A O 1
ATOM 642 N N . GLY A 1 78 ? 5.772 -1.723 -27.912 1.00 88.12 78 GLY A N 1
ATOM 643 C CA . GLY A 1 78 ? 6.887 -2.017 -28.818 1.00 88.12 78 GLY A CA 1
ATOM 644 C C . GLY A 1 78 ? 8.266 -1.741 -28.215 1.00 88.12 78 GLY A C 1
ATOM 645 O O . GLY A 1 78 ? 9.233 -1.576 -28.955 1.00 88.12 78 GLY A O 1
ATOM 646 N N . ILE A 1 79 ? 8.361 -1.663 -26.887 1.00 90.31 79 ILE A N 1
ATOM 647 C CA . ILE A 1 79 ? 9.582 -1.292 -26.171 1.00 90.31 79 ILE A CA 1
ATOM 648 C C . ILE A 1 79 ? 10.270 -2.553 -25.668 1.00 90.31 79 ILE A C 1
ATOM 650 O O . ILE A 1 79 ? 9.707 -3.298 -24.864 1.00 90.31 79 ILE A O 1
ATOM 654 N N . PHE A 1 80 ? 11.507 -2.750 -26.114 1.00 89.81 80 PHE A N 1
ATOM 655 C CA . PHE A 1 80 ? 12.321 -3.915 -25.763 1.00 89.81 80 PHE A CA 1
ATOM 656 C C . PHE A 1 80 ? 13.651 -3.537 -25.119 1.00 89.81 80 PHE A C 1
ATOM 658 O O . PHE A 1 80 ? 14.313 -4.401 -24.571 1.00 89.81 80 PHE A O 1
ATOM 665 N N . ARG A 1 81 ? 14.023 -2.254 -25.106 1.00 91.38 81 ARG A N 1
ATOM 666 C CA . ARG A 1 81 ? 15.167 -1.765 -24.337 1.00 91.38 81 ARG A CA 1
ATOM 667 C C . ARG A 1 81 ? 14.647 -1.140 -23.051 1.00 91.38 81 ARG A C 1
ATOM 669 O O . ARG A 1 81 ? 13.977 -0.109 -23.100 1.00 91.38 81 ARG A O 1
ATOM 676 N N . ILE A 1 82 ? 14.883 -1.786 -21.913 1.00 92.75 82 ILE A N 1
ATOM 677 C CA . ILE A 1 82 ? 14.298 -1.403 -20.623 1.00 92.75 82 ILE A CA 1
ATOM 678 C C . ILE A 1 82 ? 15.410 -1.122 -19.616 1.00 92.75 82 ILE A C 1
ATOM 680 O O . ILE A 1 82 ? 16.219 -1.997 -19.317 1.00 92.75 82 ILE A O 1
ATOM 684 N N . ALA A 1 83 ? 15.423 0.086 -19.053 1.00 91.00 83 ALA A N 1
ATOM 685 C CA . ALA A 1 83 ? 16.305 0.437 -17.951 1.00 91.00 83 ALA A CA 1
ATOM 686 C C . ALA A 1 83 ? 15.596 0.344 -16.599 1.00 91.00 83 ALA A C 1
ATOM 688 O O . ALA A 1 83 ? 14.511 0.904 -16.414 1.00 91.00 83 ALA A O 1
ATOM 689 N N . LEU A 1 84 ? 16.243 -0.301 -15.630 1.00 90.50 84 LEU A N 1
ATOM 690 C CA . LEU A 1 84 ? 15.873 -0.194 -14.219 1.00 90.50 84 LEU A CA 1
ATOM 691 C C . LEU A 1 84 ? 16.568 1.038 -13.639 1.00 90.50 84 LEU A C 1
ATOM 693 O O . LEU A 1 84 ? 17.794 1.103 -13.674 1.00 90.50 84 LEU A O 1
ATOM 697 N N . ALA A 1 85 ? 15.821 2.023 -13.134 1.00 86.19 85 ALA A N 1
ATOM 698 C CA . ALA A 1 85 ? 16.414 3.297 -12.728 1.00 86.19 85 ALA A CA 1
ATOM 699 C C . ALA A 1 85 ? 15.793 3.901 -11.460 1.00 86.19 85 ALA A C 1
ATOM 701 O O . ALA A 1 85 ? 14.578 3.907 -11.265 1.00 86.19 85 ALA A O 1
ATOM 702 N N . GLY A 1 86 ? 16.637 4.517 -10.626 1.00 69.50 86 GLY A N 1
ATOM 703 C CA . GLY A 1 86 ? 16.188 5.336 -9.495 1.00 69.50 86 GLY A CA 1
ATOM 704 C C . GLY A 1 86 ? 15.896 4.573 -8.201 1.00 69.50 86 GLY A C 1
ATOM 705 O O . GLY A 1 86 ? 14.985 4.959 -7.467 1.00 69.50 86 GLY A O 1
ATOM 706 N N . PHE A 1 87 ? 16.644 3.507 -7.904 1.00 68.94 87 PHE A N 1
ATOM 707 C CA . PHE A 1 87 ? 16.521 2.779 -6.638 1.00 68.94 87 PHE A CA 1
ATOM 708 C C . PHE A 1 87 ? 17.830 2.083 -6.242 1.00 68.94 87 PHE A C 1
ATOM 710 O O . PHE A 1 87 ? 18.163 1.033 -6.775 1.00 68.94 87 PHE A O 1
ATOM 717 N N . GLN A 1 88 ? 18.532 2.664 -5.263 1.00 67.75 88 GLN A N 1
ATOM 718 C CA . GLN A 1 88 ? 19.738 2.096 -4.632 1.00 67.75 88 GLN A CA 1
ATOM 719 C C . GLN A 1 88 ? 19.410 1.295 -3.360 1.00 67.75 88 GLN A C 1
ATOM 721 O O . GLN A 1 88 ? 20.192 0.462 -2.911 1.00 67.75 88 GLN A O 1
ATOM 726 N N . SER A 1 89 ? 18.249 1.554 -2.755 1.00 66.25 89 SER A N 1
ATOM 727 C CA . SER A 1 89 ? 17.769 0.856 -1.566 1.00 66.25 89 SER A CA 1
ATOM 728 C C . SER A 1 89 ? 16.237 0.849 -1.514 1.00 66.25 89 SER A C 1
ATOM 730 O O . SER A 1 89 ? 15.592 1.726 -2.104 1.00 66.25 89 SER A O 1
ATOM 732 N N . PRO A 1 90 ? 15.630 -0.120 -0.803 1.00 67.69 90 PRO A N 1
ATOM 733 C CA . PRO A 1 90 ? 14.219 -0.063 -0.455 1.00 67.69 90 PRO A CA 1
ATOM 734 C C . PRO A 1 90 ? 13.933 1.225 0.320 1.00 67.69 90 PRO A C 1
ATOM 736 O O . PRO A 1 90 ? 14.481 1.454 1.398 1.00 67.69 90 PRO A O 1
ATOM 739 N N . LEU A 1 91 ? 13.053 2.072 -0.208 1.00 75.44 91 LEU A N 1
ATOM 740 C CA . LEU A 1 91 ? 12.499 3.185 0.559 1.00 75.44 91 LEU A CA 1
ATOM 741 C C . LEU A 1 91 ? 11.402 2.620 1.465 1.00 75.44 91 LEU A C 1
ATOM 743 O O . LEU A 1 91 ? 10.229 2.661 1.101 1.00 75.44 91 LEU A O 1
ATOM 747 N N . GLU A 1 92 ? 11.795 2.054 2.612 1.00 77.81 92 GLU A N 1
ATOM 748 C CA . GLU A 1 92 ? 10.910 1.295 3.516 1.00 77.81 92 GLU A CA 1
ATOM 749 C C . GLU A 1 92 ? 9.593 2.021 3.807 1.00 77.81 92 GLU A C 1
ATOM 751 O O . GLU A 1 92 ? 8.529 1.423 3.684 1.00 77.81 92 GLU A O 1
ATOM 756 N N . GLU A 1 93 ? 9.630 3.328 4.073 1.00 79.56 93 GLU A N 1
ATOM 757 C CA . GLU A 1 93 ? 8.421 4.125 4.324 1.00 79.56 93 GLU A CA 1
ATOM 758 C C . GLU A 1 93 ? 7.446 4.120 3.129 1.00 79.56 93 GLU A C 1
ATOM 760 O O . GLU A 1 93 ? 6.234 3.992 3.307 1.00 79.56 93 GLU A O 1
ATOM 765 N N . LEU A 1 94 ? 7.949 4.188 1.891 1.00 78.69 94 LEU A N 1
ATOM 766 C CA . LEU A 1 94 ? 7.103 4.072 0.699 1.00 78.69 94 LEU A CA 1
ATOM 767 C C . LEU A 1 94 ? 6.559 2.649 0.534 1.00 78.69 94 LEU A C 1
ATOM 769 O O . LEU A 1 94 ? 5.408 2.479 0.128 1.00 78.69 94 LEU A O 1
ATOM 773 N N . VAL A 1 95 ? 7.348 1.623 0.866 1.00 81.94 95 VAL A N 1
ATOM 774 C CA . VAL A 1 95 ? 6.884 0.227 0.838 1.00 81.94 95 VAL A CA 1
ATOM 775 C C . VAL A 1 95 ? 5.778 0.023 1.873 1.00 81.94 95 VAL A C 1
ATOM 777 O O . VAL A 1 95 ? 4.728 -0.522 1.540 1.00 81.94 95 VAL A O 1
ATOM 780 N N . HIS A 1 96 ? 5.942 0.548 3.090 1.00 84.44 96 HIS A N 1
ATOM 781 C CA . HIS A 1 96 ? 4.929 0.510 4.146 1.00 84.44 96 HIS A CA 1
ATOM 782 C C . HIS A 1 96 ? 3.610 1.122 3.671 1.00 84.44 96 HIS A C 1
ATOM 784 O O . HIS A 1 96 ? 2.552 0.496 3.787 1.00 84.44 96 HIS A O 1
ATOM 790 N N . GLN A 1 97 ? 3.673 2.315 3.073 1.00 81.62 97 GLN A N 1
ATOM 791 C CA . GLN A 1 97 ? 2.500 3.003 2.535 1.00 81.62 97 GLN A CA 1
ATOM 792 C C . GLN A 1 97 ? 1.804 2.179 1.446 1.00 81.62 97 GLN A C 1
ATOM 794 O O . GLN A 1 97 ? 0.586 1.990 1.497 1.00 81.62 97 GLN A O 1
ATOM 799 N N . ARG A 1 98 ? 2.565 1.627 0.494 1.00 82.12 98 ARG A N 1
ATOM 800 C CA . ARG A 1 98 ? 2.016 0.827 -0.612 1.00 82.12 98 ARG A CA 1
ATOM 801 C C . ARG A 1 98 ? 1.469 -0.533 -0.166 1.00 82.12 98 ARG A C 1
ATOM 803 O O . ARG A 1 98 ? 0.511 -1.029 -0.757 1.00 82.12 98 ARG A O 1
ATOM 810 N N . CYS A 1 99 ? 2.020 -1.115 0.896 1.00 87.94 99 CYS A N 1
ATOM 811 C CA . CYS A 1 99 ? 1.508 -2.338 1.514 1.00 87.94 99 CYS A CA 1
ATOM 812 C C . CYS A 1 99 ? 0.340 -2.078 2.479 1.00 87.94 99 CYS A C 1
ATOM 814 O O . CYS A 1 99 ? -0.243 -3.039 2.982 1.00 87.94 99 CYS A O 1
ATOM 816 N N . CYS A 1 100 ? -0.014 -0.808 2.730 1.00 87.19 100 CYS A N 1
ATOM 817 C CA . CYS A 1 100 ? -0.959 -0.401 3.775 1.00 87.19 100 CYS A CA 1
ATOM 818 C C . CYS A 1 100 ? -0.589 -0.978 5.151 1.00 87.19 100 CYS A C 1
ATOM 820 O O . CYS A 1 100 ? -1.466 -1.290 5.958 1.00 87.19 100 CYS A O 1
ATOM 822 N N . TYR A 1 101 ? 0.710 -1.144 5.403 1.00 91.62 101 TYR A N 1
ATOM 823 C CA . TYR A 1 101 ? 1.218 -1.649 6.665 1.00 91.62 101 TYR A CA 1
ATOM 824 C C . TYR A 1 101 ? 1.262 -0.531 7.706 1.00 91.62 101 TYR A C 1
ATOM 826 O O . TYR A 1 101 ? 1.544 0.629 7.402 1.00 91.62 101 TYR A O 1
ATOM 834 N N . ILE A 1 102 ? 0.979 -0.898 8.950 1.00 92.31 102 ILE A N 1
ATOM 835 C CA . ILE A 1 102 ? 1.118 -0.041 10.120 1.00 92.31 102 ILE A CA 1
ATOM 836 C C . ILE A 1 102 ? 1.893 -0.823 11.174 1.00 92.31 102 ILE A C 1
ATOM 838 O O . ILE A 1 102 ? 1.607 -2.000 11.408 1.00 92.31 102 ILE A O 1
ATOM 842 N N . SER A 1 103 ? 2.889 -0.191 11.794 1.00 92.31 103 SER A N 1
ATOM 843 C CA . SER A 1 103 ? 3.695 -0.877 12.798 1.00 92.31 103 SER A CA 1
ATOM 844 C C . SER A 1 103 ? 2.891 -1.139 14.072 1.00 92.31 103 SER A C 1
ATOM 846 O O . SER A 1 103 ? 1.850 -0.527 14.342 1.00 92.31 103 SER A O 1
ATOM 848 N N . ARG A 1 104 ? 3.394 -2.058 14.899 1.00 93.12 104 ARG A N 1
ATOM 849 C CA . ARG A 1 104 ? 2.799 -2.331 16.208 1.00 93.12 104 ARG A CA 1
ATOM 850 C C . ARG A 1 104 ? 2.812 -1.081 17.084 1.00 93.12 104 ARG A C 1
ATOM 852 O O . ARG A 1 104 ? 1.842 -0.815 17.786 1.00 93.12 104 ARG A O 1
ATOM 859 N N . GLU A 1 105 ? 3.901 -0.329 17.049 1.00 93.50 105 GLU A N 1
ATOM 860 C CA . GLU A 1 105 ? 4.119 0.873 17.845 1.00 93.50 105 GLU A CA 1
ATOM 861 C C . GLU A 1 105 ? 3.103 1.953 17.465 1.00 93.50 105 GLU A C 1
ATOM 863 O O . GLU A 1 105 ? 2.482 2.559 18.337 1.00 93.50 105 GLU A O 1
ATOM 868 N N . GLU A 1 106 ? 2.859 2.127 16.168 1.00 92.81 106 GLU A N 1
ATOM 869 C CA . GLU A 1 106 ? 1.883 3.077 15.632 1.00 92.81 106 GLU A CA 1
ATOM 870 C C . GLU A 1 106 ? 0.446 2.692 15.993 1.00 92.81 106 GLU A C 1
ATOM 872 O O . GLU A 1 106 ? -0.329 3.539 16.443 1.00 92.81 106 GLU A O 1
ATOM 877 N N . LEU A 1 107 ? 0.102 1.404 15.882 1.00 94.56 107 LEU A N 1
ATOM 878 C CA . LEU A 1 107 ? -1.187 0.887 16.348 1.00 94.56 107 LEU A CA 1
ATOM 879 C C . LEU A 1 107 ? -1.380 1.104 17.852 1.00 94.56 107 LEU A C 1
ATOM 881 O O . LEU A 1 107 ? -2.464 1.492 18.287 1.00 94.56 107 LEU A O 1
ATOM 885 N N . VAL A 1 108 ? -0.338 0.875 18.656 1.00 93.06 108 VAL A N 1
ATOM 886 C CA . VAL A 1 108 ? -0.382 1.075 20.111 1.00 93.06 108 VAL A CA 1
ATOM 887 C C . VAL A 1 108 ? -0.593 2.547 20.462 1.00 93.06 108 VAL A C 1
ATOM 889 O O . VAL A 1 108 ? -1.346 2.835 21.395 1.00 93.06 108 VAL A O 1
ATOM 892 N N . LEU A 1 109 ? 0.037 3.476 19.740 1.00 94.31 109 LEU A N 1
ATOM 893 C CA . LEU A 1 109 ? -0.176 4.911 19.941 1.00 94.31 109 LEU A CA 1
ATOM 894 C C . LEU A 1 109 ? -1.639 5.291 19.692 1.00 94.31 109 LEU A C 1
ATOM 896 O O . LEU A 1 109 ? -2.263 5.899 20.563 1.00 94.31 109 LEU A O 1
ATOM 900 N N . LEU A 1 110 ? -2.212 4.850 18.571 1.00 94.06 110 LEU A N 1
ATOM 901 C CA . LEU A 1 110 ? -3.604 5.151 18.236 1.00 94.06 110 LEU A CA 1
ATOM 902 C C . LEU A 1 110 ? -4.592 4.474 19.201 1.00 94.06 110 LEU A C 1
ATOM 904 O O . LEU A 1 110 ? -5.560 5.093 19.639 1.00 94.06 110 LEU A O 1
ATOM 908 N N . TYR A 1 111 ? -4.317 3.235 19.618 1.00 93.62 111 TYR A N 1
ATOM 909 C CA . TYR A 1 111 ? -5.096 2.545 20.652 1.00 93.62 111 TYR A CA 1
ATOM 910 C C . TYR A 1 111 ? -5.111 3.320 21.977 1.00 93.62 111 TYR A C 1
ATOM 912 O O . TYR A 1 111 ? -6.160 3.458 22.608 1.00 93.62 111 TYR A O 1
ATOM 920 N N . ARG A 1 112 ? -3.958 3.844 22.414 1.00 93.62 112 ARG A N 1
ATOM 921 C CA . ARG A 1 112 ? -3.865 4.643 23.646 1.00 93.62 112 ARG A CA 1
ATOM 922 C C . ARG A 1 112 ? -4.655 5.941 23.542 1.00 93.62 112 ARG A C 1
ATOM 924 O O . ARG A 1 112 ? -5.274 6.334 24.528 1.00 93.62 112 ARG A O 1
ATOM 931 N N . GLU A 1 113 ? -4.656 6.579 22.376 1.00 94.12 113 GLU A N 1
ATOM 932 C CA . GLU A 1 113 ? -5.460 7.777 22.139 1.00 94.12 113 GLU A CA 1
ATOM 933 C C . GLU A 1 113 ? -6.962 7.469 22.213 1.00 94.12 113 GLU A C 1
ATOM 935 O O . GLU A 1 113 ? -7.694 8.153 22.929 1.00 94.12 113 GLU A O 1
ATOM 940 N N . LEU A 1 114 ? -7.419 6.396 21.558 1.00 94.06 114 LEU A N 1
ATOM 941 C CA . LEU A 1 114 ? -8.809 5.943 21.655 1.00 94.06 114 LEU A CA 1
ATOM 942 C C . LEU A 1 114 ? -9.204 5.625 23.101 1.00 94.06 114 LEU A C 1
ATOM 944 O O . LEU A 1 114 ? -10.254 6.069 23.560 1.00 94.06 114 LEU A O 1
ATOM 948 N N . LEU A 1 115 ? -8.346 4.921 23.844 1.00 94.12 115 LEU A N 1
ATOM 949 C CA . LEU A 1 115 ? -8.569 4.614 25.257 1.00 94.12 115 LEU A CA 1
ATOM 950 C C . LEU A 1 115 ? -8.620 5.878 26.130 1.00 94.12 115 LEU A C 1
ATOM 952 O O . LEU A 1 115 ? -9.352 5.923 27.116 1.00 94.12 115 LEU A O 1
ATOM 956 N N . ALA A 1 116 ? -7.830 6.904 25.818 1.00 94.81 116 ALA A N 1
ATOM 957 C CA . ALA A 1 116 ? -7.904 8.178 26.525 1.00 94.81 116 ALA A CA 1
ATOM 958 C C . ALA A 1 116 ? -9.238 8.885 26.245 1.00 94.81 116 ALA A C 1
ATOM 960 O O . ALA A 1 116 ? -9.886 9.357 27.180 1.00 94.81 116 ALA A O 1
ATOM 961 N N . LYS A 1 117 ? -9.690 8.895 24.985 1.00 94.75 117 LYS A N 1
ATOM 962 C CA . LYS A 1 117 ? -10.980 9.484 24.604 1.00 94.75 117 LYS A CA 1
ATOM 963 C C . LYS A 1 117 ? -12.168 8.714 25.174 1.00 94.75 117 LYS A C 1
ATOM 965 O O . LYS A 1 117 ? -13.102 9.349 25.653 1.00 94.75 117 LYS A O 1
ATOM 970 N N . SER A 1 118 ? -12.112 7.383 25.232 1.00 94.88 118 SER A N 1
ATOM 971 C CA . SER A 1 118 ? -13.202 6.565 25.788 1.00 94.88 118 SER A CA 1
ATOM 972 C C . SER A 1 118 ? -13.494 6.871 27.259 1.00 94.88 118 SER A C 1
ATOM 974 O O . SER A 1 118 ? -14.628 6.734 27.709 1.00 94.88 118 SER A O 1
ATOM 976 N N . LYS A 1 119 ? -12.487 7.347 28.004 1.00 94.62 119 LYS A N 1
ATOM 977 C CA . LYS A 1 119 ? -12.644 7.816 29.390 1.00 94.62 119 LYS A CA 1
ATOM 978 C C . LYS A 1 119 ? -13.358 9.162 29.500 1.00 94.62 119 LYS A C 1
ATOM 980 O O . LYS A 1 119 ? -13.908 9.457 30.555 1.00 94.62 119 LYS A O 1
ATOM 985 N N . THR A 1 120 ? -13.327 9.981 28.448 1.00 94.25 120 THR A N 1
ATOM 986 C CA . THR A 1 120 ? -14.049 11.266 28.397 1.00 94.25 120 THR A CA 1
ATOM 987 C C . THR A 1 120 ? -15.502 11.101 27.957 1.00 94.25 120 THR A C 1
ATOM 989 O O . THR A 1 120 ? -16.355 11.878 28.373 1.00 94.25 120 THR A O 1
ATOM 992 N N . GLY A 1 121 ? -15.791 10.074 27.156 1.00 91.94 121 GLY A N 1
ATOM 993 C CA . GLY A 1 121 ? -17.129 9.760 26.674 1.00 91.94 121 GLY A CA 1
ATOM 994 C C . GLY A 1 121 ? -17.128 8.559 25.728 1.00 91.94 121 GLY A C 1
ATOM 995 O O . GLY A 1 121 ? -16.145 8.296 25.034 1.00 91.94 121 GLY A O 1
ATOM 996 N N . ASN A 1 122 ? -18.241 7.829 25.716 1.00 93.38 122 ASN A N 1
ATOM 997 C CA . ASN A 1 122 ? -18.506 6.722 24.802 1.00 93.38 122 ASN A CA 1
ATOM 998 C C . ASN A 1 122 ? -19.973 6.835 24.344 1.00 93.38 122 ASN A C 1
ATOM 1000 O O . ASN A 1 122 ? -20.845 6.787 25.217 1.00 93.38 122 ASN A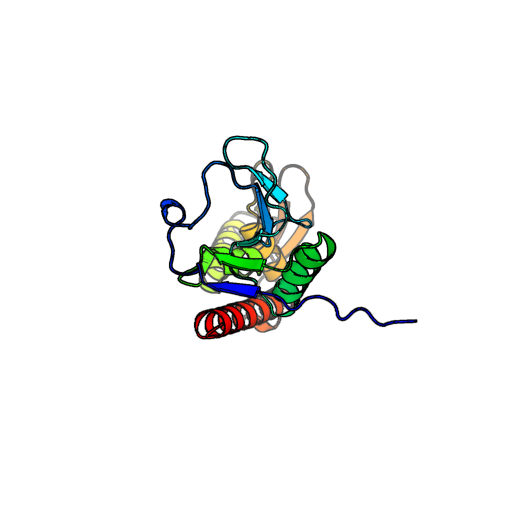 O 1
ATOM 1004 N N . PRO A 1 123 ? -20.279 7.013 23.042 1.00 95.06 123 PRO A N 1
ATOM 1005 C CA . PRO A 1 123 ? -19.385 6.938 21.876 1.00 95.06 123 PRO A CA 1
ATOM 1006 C C . PRO A 1 123 ? -18.297 8.023 21.790 1.00 95.06 123 PRO A C 1
ATOM 1008 O O . PRO A 1 123 ? -18.473 9.150 22.245 1.00 95.06 1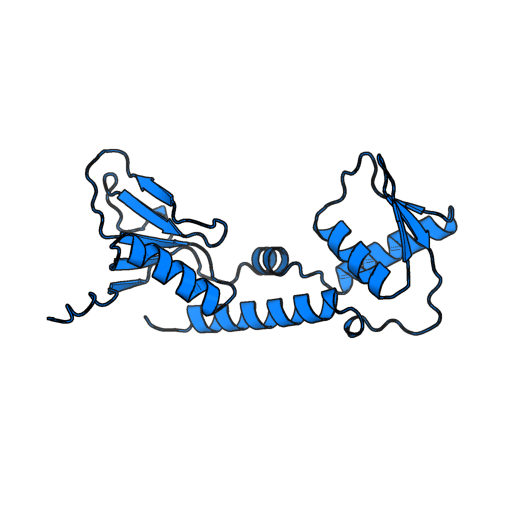23 PRO A O 1
ATOM 1011 N N . ILE A 1 124 ? -17.163 7.663 21.188 1.00 95.06 124 ILE A N 1
ATOM 1012 C CA . ILE A 1 124 ? -16.045 8.546 20.853 1.00 95.06 124 ILE A CA 1
ATOM 1013 C C . ILE A 1 124 ? -16.335 9.239 19.525 1.00 95.06 124 ILE A C 1
ATOM 1015 O O . ILE A 1 124 ? -16.685 8.602 18.533 1.00 95.06 124 ILE A O 1
ATOM 1019 N N . HIS A 1 125 ? -16.076 10.538 19.484 1.00 91.88 125 HIS A N 1
ATOM 1020 C CA . HIS A 1 125 ? -16.064 11.324 18.260 1.00 91.88 125 HIS A CA 1
ATOM 1021 C C . HIS A 1 125 ? -14.630 11.427 17.712 1.00 91.88 125 HIS A C 1
ATOM 1023 O O . HIS A 1 125 ? -13.734 11.955 18.381 1.00 91.88 125 HIS A O 1
ATOM 1029 N N . TRP A 1 126 ? -14.388 10.884 16.514 1.00 90.62 126 TRP A N 1
ATOM 1030 C CA . TRP A 1 126 ? -13.056 10.759 15.915 1.00 90.62 126 TRP A CA 1
ATOM 1031 C C . TRP A 1 126 ? -12.917 11.491 14.577 1.00 90.62 126 TRP A C 1
ATOM 1033 O O . TRP A 1 126 ? -13.724 11.311 13.667 1.00 90.62 126 TRP A O 1
ATOM 1043 N N . GLY A 1 127 ? -11.823 12.251 14.439 1.00 81.38 127 GLY A N 1
ATOM 1044 C CA . GLY A 1 127 ? -11.527 13.081 13.270 1.00 81.38 127 GLY A CA 1
ATOM 1045 C C . GLY A 1 127 ? -12.425 14.317 13.210 1.00 81.38 127 GLY A C 1
ATOM 1046 O O . GLY A 1 127 ? -13.642 14.199 13.189 1.00 81.38 127 GLY A O 1
ATOM 1047 N N . VAL A 1 128 ? -11.839 15.513 13.185 1.00 72.25 128 VAL A N 1
ATOM 1048 C CA . VAL A 1 128 ? -12.589 16.759 12.956 1.00 72.25 128 VAL A CA 1
ATOM 1049 C C . VAL A 1 128 ? -12.622 17.016 11.448 1.00 72.25 128 VAL A C 1
ATOM 1051 O O . VAL A 1 128 ? -11.588 16.902 10.795 1.00 72.25 128 VAL A O 1
ATOM 1054 N N . ASN A 1 129 ? -13.788 17.343 10.882 1.00 64.88 129 ASN A N 1
ATOM 1055 C CA . ASN A 1 129 ? -13.964 17.639 9.450 1.00 64.88 129 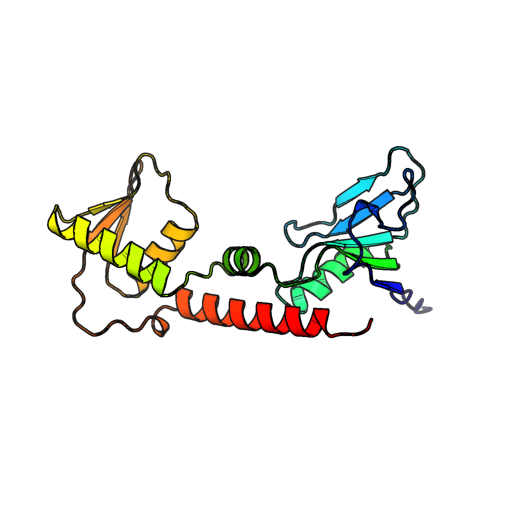ASN A CA 1
ATOM 1056 C C . ASN A 1 129 ? -13.420 16.540 8.513 1.00 64.88 129 ASN A C 1
ATOM 1058 O O . ASN A 1 129 ? -12.861 16.839 7.459 1.00 64.88 129 ASN A O 1
ATOM 1062 N N . LEU A 1 130 ? -13.528 15.268 8.916 1.00 64.50 130 LEU A N 1
ATOM 1063 C CA . LEU A 1 130 ? -13.024 14.106 8.170 1.00 64.50 130 LEU A CA 1
ATOM 1064 C C . LEU A 1 130 ? -11.528 14.140 7.782 1.00 64.50 130 LEU A C 1
ATOM 1066 O O . LEU A 1 130 ? -11.122 13.382 6.894 1.00 64.50 130 LEU A O 1
ATOM 1070 N N . SER A 1 131 ? -10.676 14.930 8.449 1.00 77.31 131 SER A N 1
ATOM 1071 C CA . SER A 1 131 ? -9.227 14.978 8.172 1.00 77.31 131 SER A CA 1
ATOM 1072 C C . SER A 1 131 ? -8.472 13.749 8.711 1.00 77.31 131 SER A C 1
ATOM 1074 O O . SER A 1 131 ? -7.433 13.871 9.353 1.00 77.31 131 SER A O 1
ATOM 1076 N N . ILE A 1 132 ? -9.021 12.555 8.495 1.00 81.81 132 ILE A N 1
ATOM 1077 C CA . ILE A 1 132 ? -8.445 11.285 8.927 1.00 81.81 132 ILE A CA 1
ATOM 1078 C C . ILE A 1 132 ? -7.477 10.815 7.843 1.00 81.81 132 ILE A C 1
ATOM 1080 O O . ILE A 1 132 ? -7.872 10.559 6.698 1.00 81.81 132 ILE A O 1
ATOM 1084 N N . THR A 1 133 ? -6.213 10.675 8.216 1.00 86.38 133 THR A N 1
ATOM 1085 C CA . THR A 1 133 ? -5.150 10.164 7.352 1.00 86.38 133 THR A CA 1
ATOM 1086 C C . THR A 1 133 ? -5.438 8.723 6.915 1.00 86.38 133 THR A C 1
ATOM 1088 O O . THR A 1 133 ? -6.154 7.968 7.579 1.00 86.38 133 THR A O 1
ATOM 1091 N N . GLY A 1 134 ? -4.860 8.296 5.787 1.00 84.44 134 GLY A N 1
ATOM 1092 C CA . GLY A 1 134 ? -4.985 6.904 5.330 1.00 84.44 134 GLY A CA 1
ATOM 1093 C C . GLY A 1 134 ? -4.507 5.897 6.383 1.00 84.44 134 GLY A C 1
ATOM 1094 O O . GLY A 1 134 ? -5.138 4.862 6.584 1.00 84.44 134 GLY A O 1
ATOM 1095 N N . LYS A 1 135 ? -3.451 6.253 7.120 1.00 87.06 135 LYS A N 1
ATOM 1096 C CA . LYS A 1 135 ? -2.871 5.443 8.194 1.00 87.06 135 LYS A CA 1
ATOM 1097 C C . LYS A 1 135 ? -3.816 5.284 9.382 1.00 87.06 135 LYS A C 1
ATOM 1099 O O . LYS A 1 135 ? -4.033 4.165 9.835 1.00 87.06 135 LYS A O 1
ATOM 1104 N N . GLU A 1 136 ? -4.442 6.371 9.829 1.00 90.25 136 GLU A N 1
ATOM 1105 C CA . GLU A 1 136 ? -5.466 6.315 10.878 1.00 90.25 136 GLU A CA 1
ATOM 1106 C C . GLU A 1 136 ? -6.671 5.478 10.439 1.00 90.25 136 GLU A C 1
ATOM 1108 O O . GLU A 1 136 ? -7.146 4.648 11.208 1.00 90.25 136 GLU A O 1
ATOM 1113 N N . LYS A 1 137 ? -7.135 5.615 9.188 1.00 90.75 137 LYS A N 1
ATOM 1114 C CA . LYS A 1 137 ? -8.223 4.769 8.660 1.00 90.75 137 LYS A CA 1
ATOM 1115 C C . LYS A 1 137 ? -7.857 3.286 8.707 1.00 90.75 137 LYS A C 1
ATOM 1117 O O . LYS A 1 137 ? -8.688 2.469 9.099 1.00 90.75 137 LYS A O 1
ATOM 1122 N N . THR A 1 138 ? -6.636 2.930 8.313 1.00 92.38 138 THR A N 1
ATOM 1123 C CA . THR A 1 138 ? -6.138 1.549 8.390 1.00 92.38 138 THR A CA 1
ATOM 1124 C C . THR A 1 138 ? -6.078 1.057 9.833 1.00 92.38 138 THR A C 1
ATOM 1126 O O . THR A 1 138 ? -6.565 -0.034 10.123 1.00 92.38 138 THR A O 1
ATOM 1129 N N . ALA A 1 139 ? -5.561 1.876 10.750 1.00 94.69 139 ALA A N 1
ATOM 1130 C CA . ALA A 1 139 ? -5.491 1.549 12.168 1.00 94.69 139 ALA A CA 1
ATOM 1131 C C . ALA A 1 139 ? -6.878 1.291 12.769 1.00 94.69 139 ALA A C 1
ATOM 1133 O O . ALA A 1 139 ? -7.089 0.261 13.402 1.00 94.69 139 ALA A O 1
ATOM 1134 N N . LEU A 1 140 ? -7.844 2.182 12.520 1.00 94.94 140 LEU A N 1
ATOM 1135 C CA . LEU A 1 140 ? -9.220 2.033 12.999 1.00 94.94 140 LEU A CA 1
ATOM 1136 C C . LEU A 1 140 ? -9.856 0.737 12.486 1.00 94.94 140 LEU A C 1
ATOM 1138 O O . LEU A 1 140 ? -10.459 0.006 13.262 1.00 94.94 140 LEU A O 1
ATOM 1142 N N . LYS A 1 141 ? -9.655 0.398 11.208 1.00 95.12 141 LYS A N 1
ATOM 1143 C CA . LYS A 1 141 ? -10.139 -0.863 10.625 1.00 95.12 141 LYS A CA 1
ATOM 1144 C C . LYS A 1 141 ? -9.521 -2.108 11.267 1.00 95.12 141 LYS A C 1
ATOM 1146 O O . LYS A 1 141 ? -10.192 -3.133 11.347 1.00 95.12 141 LYS A O 1
ATOM 1151 N N . ILE A 1 142 ? -8.251 -2.049 11.669 1.00 96.50 142 ILE A N 1
ATOM 1152 C CA . ILE A 1 142 ? -7.580 -3.143 12.390 1.00 96.50 142 ILE A CA 1
ATOM 1153 C C . ILE A 1 142 ? -8.148 -3.248 13.809 1.00 96.50 142 ILE A C 1
ATOM 1155 O O . ILE A 1 142 ? -8.526 -4.326 14.245 1.00 96.50 142 ILE A O 1
ATOM 1159 N N . ILE A 1 143 ? -8.268 -2.127 14.517 1.00 95.69 143 ILE A N 1
ATOM 1160 C CA . ILE A 1 143 ? -8.797 -2.071 15.889 1.00 95.69 143 ILE A CA 1
ATOM 1161 C C . ILE A 1 143 ? -10.264 -2.537 15.945 1.00 95.69 143 ILE A C 1
ATOM 1163 O O . ILE A 1 143 ? -10.659 -3.205 16.900 1.00 95.69 143 ILE A O 1
ATOM 1167 N N . GLU A 1 144 ? -11.054 -2.237 14.912 1.00 95.88 144 GLU A N 1
ATOM 1168 C CA . GLU A 1 144 ? -12.420 -2.743 14.744 1.00 95.88 144 GLU A CA 1
ATOM 1169 C C . GLU A 1 144 ? -12.452 -4.264 14.520 1.00 95.88 144 GLU A C 1
ATOM 1171 O O . GLU A 1 144 ? -13.223 -4.952 15.182 1.00 95.88 144 GLU A O 1
ATOM 1176 N N . GLU A 1 145 ? -11.583 -4.821 13.662 1.00 95.62 145 GLU A N 1
ATOM 1177 C CA . GLU A 1 145 ? -11.461 -6.284 13.486 1.00 95.62 145 GLU A CA 1
ATOM 1178 C C . GLU A 1 145 ? -11.087 -7.007 14.781 1.00 95.62 145 GLU A C 1
ATOM 1180 O O . GLU A 1 145 ? -11.531 -8.127 15.018 1.00 95.62 145 GLU A O 1
ATOM 1185 N N . LEU A 1 146 ? -10.292 -6.351 15.626 1.00 95.12 146 LEU A N 1
ATOM 1186 C CA . LEU A 1 146 ? -9.882 -6.863 16.930 1.00 95.12 146 LEU A CA 1
ATOM 1187 C C . LEU A 1 146 ? -10.989 -6.742 17.995 1.00 95.12 146 LEU A C 1
ATOM 1189 O O . LEU A 1 146 ? -10.777 -7.130 19.142 1.00 95.12 146 LEU A O 1
ATOM 1193 N N . GLY A 1 147 ? -12.160 -6.202 17.638 1.00 95.00 147 GLY A N 1
ATOM 1194 C CA . GLY A 1 147 ? -13.326 -6.103 18.516 1.00 95.00 147 GLY A CA 1
ATOM 1195 C C . GLY A 1 147 ? -13.205 -5.043 19.611 1.00 95.00 147 GLY A C 1
ATOM 1196 O O . GLY A 1 147 ? -13.896 -5.138 20.622 1.00 95.00 147 GLY A O 1
ATOM 1197 N N . LEU A 1 148 ? -12.325 -4.054 19.440 1.00 95.94 148 LEU A N 1
ATOM 1198 C CA . LEU A 1 148 ? -12.053 -3.016 20.448 1.00 95.94 148 LEU A CA 1
ATOM 1199 C C . LEU A 1 148 ? -12.852 -1.738 20.221 1.00 95.94 148 LEU A C 1
ATOM 1201 O O . LEU A 1 148 ? -13.022 -0.926 21.130 1.00 95.94 148 LEU A O 1
ATOM 1205 N N . ILE A 1 149 ? -13.320 -1.548 18.992 1.00 96.56 149 ILE A N 1
ATOM 1206 C CA . ILE A 1 149 ? -14.231 -0.475 18.628 1.00 96.56 149 ILE A CA 1
ATOM 1207 C C . ILE A 1 149 ? -15.306 -1.012 17.691 1.00 96.56 149 ILE A C 1
ATOM 1209 O O . ILE A 1 149 ? -15.104 -2.022 17.019 1.00 96.56 149 ILE A O 1
ATOM 1213 N N . ARG A 1 150 ? -16.421 -0.294 17.603 1.00 97.00 150 ARG A N 1
ATOM 1214 C CA . ARG A 1 150 ? -17.432 -0.473 16.560 1.00 97.00 150 ARG A CA 1
ATOM 1215 C C . ARG A 1 150 ? -17.705 0.867 15.891 1.00 97.00 150 ARG A C 1
ATOM 1217 O O . ARG A 1 150 ? -18.021 1.841 16.574 1.00 97.00 150 ARG A O 1
ATOM 1224 N N . CYS A 1 151 ? -17.592 0.929 14.566 1.00 94.75 151 CYS A N 1
ATOM 1225 C CA . CYS A 1 151 ? -17.950 2.127 13.817 1.00 94.75 151 CYS A CA 1
ATOM 1226 C C . CYS A 1 151 ? -19.476 2.285 13.753 1.00 94.75 151 CYS A C 1
ATOM 1228 O O . CYS A 1 151 ? -20.181 1.407 13.257 1.00 94.75 151 CYS A O 1
ATOM 1230 N N . LEU A 1 152 ? -19.987 3.417 14.240 1.00 94.62 152 LEU A N 1
ATOM 1231 C CA . LEU A 1 152 ? -21.411 3.773 14.195 1.00 94.62 152 LEU A CA 1
ATOM 1232 C C . LEU A 1 152 ? -21.755 4.675 12.993 1.00 94.62 152 LEU A C 1
ATOM 1234 O O . LEU A 1 152 ? -22.915 5.032 12.798 1.00 94.62 152 LEU A O 1
ATOM 1238 N N . GLY A 1 153 ? -20.757 5.036 12.178 1.00 89.44 153 GLY A N 1
ATOM 1239 C CA . GLY A 1 153 ? -20.892 5.942 11.035 1.00 89.44 153 GLY A CA 1
ATOM 1240 C C . GLY A 1 153 ? -20.648 7.411 11.395 1.00 89.44 153 GLY A C 1
ATOM 1241 O O . GLY A 1 153 ? -20.049 7.718 12.422 1.00 89.44 153 GLY A O 1
ATOM 1242 N N . GLY A 1 154 ? -21.084 8.320 10.521 1.00 85.56 154 GLY A N 1
ATOM 1243 C CA . GLY A 1 154 ? -21.000 9.771 10.721 1.00 85.56 154 GLY A CA 1
ATOM 1244 C C . GLY A 1 154 ? -20.570 10.535 9.464 1.00 85.56 154 GLY A C 1
ATOM 1245 O O . GLY A 1 154 ? -19.908 9.981 8.587 1.00 85.56 154 GLY A O 1
ATOM 1246 N N . THR A 1 155 ? -21.008 11.794 9.356 1.00 78.38 155 THR A N 1
ATOM 1247 C CA . THR A 1 155 ? -20.789 12.661 8.183 1.00 78.38 155 THR A CA 1
ATOM 1248 C C . THR A 1 155 ? -19.614 13.609 8.371 1.00 78.38 155 THR A C 1
ATOM 1250 O O . THR A 1 155 ? -18.741 13.653 7.518 1.00 78.38 155 THR A O 1
ATOM 1253 N N . ASP A 1 156 ? -19.553 14.330 9.491 1.00 82.50 156 ASP A N 1
ATOM 1254 C CA . ASP A 1 156 ? -18.487 15.315 9.752 1.00 82.50 156 ASP A CA 1
ATOM 1255 C C . ASP A 1 156 ? -17.337 14.725 10.579 1.00 82.50 156 ASP A C 1
ATOM 1257 O O . ASP A 1 156 ? -16.185 15.161 10.501 1.00 82.50 156 ASP A O 1
ATOM 1261 N N . GLN A 1 157 ? -17.671 13.715 11.382 1.00 88.62 157 GLN A N 1
ATOM 1262 C CA . GLN A 1 157 ? -16.782 12.984 12.276 1.00 88.62 157 GLN A CA 1
ATOM 1263 C C . GLN A 1 157 ? -17.201 11.518 12.279 1.00 88.62 157 GLN A C 1
ATOM 1265 O O . GLN A 1 157 ? -18.380 11.209 12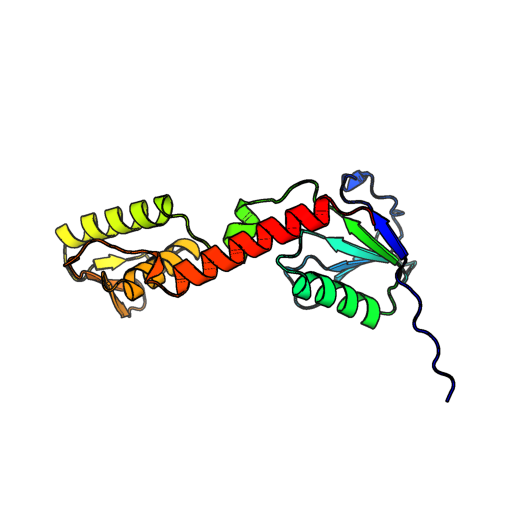.102 1.00 88.62 157 GLN A O 1
ATOM 1270 N N . VAL A 1 158 ? -16.254 10.618 12.517 1.00 91.31 158 VAL A N 1
ATOM 1271 C CA . VAL A 1 158 ? -16.551 9.195 12.679 1.00 91.31 158 VAL A CA 1
ATOM 1272 C C . VAL A 1 158 ? -16.922 8.944 14.134 1.00 91.31 158 VAL A C 1
ATOM 1274 O O . VAL A 1 158 ? -16.152 9.255 15.042 1.00 91.31 158 VAL A O 1
ATOM 1277 N N . ILE A 1 159 ? -18.101 8.376 14.360 1.00 94.25 159 ILE A N 1
ATOM 1278 C CA . ILE A 1 159 ? -18.582 7.998 15.685 1.00 94.25 159 ILE A CA 1
ATOM 1279 C C . ILE A 1 159 ? -18.167 6.548 15.944 1.00 94.25 159 ILE A C 1
ATOM 1281 O O . ILE A 1 159 ? -18.492 5.647 15.168 1.00 94.25 159 ILE A O 1
ATOM 1285 N N . LEU A 1 160 ? -17.436 6.321 17.032 1.00 96.38 160 LEU A N 1
ATOM 1286 C CA . LEU A 1 160 ? -16.868 5.028 17.403 1.00 96.38 160 LEU A CA 1
ATOM 1287 C C . LEU A 1 160 ? -17.365 4.620 18.790 1.00 96.38 160 LEU A C 1
ATOM 1289 O O . LEU A 1 160 ? -17.139 5.328 19.765 1.00 96.38 160 LEU A O 1
ATOM 1293 N N . GLU A 1 161 ? -17.994 3.461 18.913 1.00 97.62 161 GLU A N 1
ATOM 1294 C CA . GLU A 1 161 ? -18.255 2.849 20.216 1.00 97.62 161 GLU A CA 1
ATOM 1295 C C . GLU A 1 161 ? -16.980 2.159 20.712 1.00 97.62 161 GLU A C 1
ATOM 1297 O O . GLU A 1 161 ? -16.396 1.350 19.993 1.00 97.62 161 GLU A O 1
ATOM 1302 N N . TRP A 1 162 ? -16.548 2.467 21.936 1.00 97.25 162 TRP A N 1
ATOM 1303 C CA . TRP A 1 162 ? -15.433 1.781 22.589 1.00 97.25 162 TRP A CA 1
ATOM 1304 C C . TRP A 1 162 ? -15.894 0.488 23.260 1.00 97.25 162 TRP A C 1
ATOM 1306 O O . TRP A 1 162 ? -16.832 0.501 24.061 1.00 97.25 162 TRP A O 1
ATOM 1316 N N . ILE A 1 163 ? -15.174 -0.603 23.000 1.00 96.06 163 ILE A N 1
ATOM 1317 C CA . ILE A 1 163 ? -15.427 -1.927 23.566 1.00 96.06 163 ILE A CA 1
ATOM 1318 C C . ILE A 1 163 ? -14.205 -2.328 24.410 1.00 96.06 163 ILE A C 1
ATOM 1320 O O . ILE A 1 163 ? -13.113 -2.519 23.870 1.00 96.06 163 ILE A O 1
ATOM 1324 N N . PRO A 1 164 ? -14.337 -2.449 25.746 1.00 90.56 164 PRO A N 1
ATOM 1325 C CA . PRO A 1 164 ? -13.228 -2.856 26.601 1.00 90.56 164 PRO A CA 1
ATOM 1326 C C . PRO A 1 164 ? -12.688 -4.240 26.221 1.00 90.56 164 PRO A C 1
ATOM 1328 O O . PRO A 1 164 ? -13.449 -5.199 26.093 1.00 90.56 164 PRO A O 1
ATOM 1331 N N . ALA A 1 165 ? -11.364 -4.355 26.098 1.00 89.50 165 ALA A N 1
ATOM 1332 C CA . ALA A 1 165 ? -10.711 -5.632 25.839 1.00 89.50 165 ALA A CA 1
ATOM 1333 C C . ALA A 1 165 ? -10.984 -6.625 26.982 1.00 89.50 165 ALA A C 1
ATOM 1335 O O . ALA A 1 165 ? -10.747 -6.317 28.151 1.00 89.50 165 ALA A O 1
ATOM 1336 N N . GLN A 1 166 ? -11.448 -7.825 26.636 1.00 86.06 166 GLN A N 1
ATOM 1337 C CA . GLN A 1 166 ? -11.710 -8.902 27.603 1.00 86.06 166 GLN A CA 1
ATOM 1338 C C . GLN A 1 166 ? -10.540 -9.885 27.735 1.00 86.06 166 GLN A C 1
ATOM 1340 O O . GLN A 1 166 ? -10.478 -10.671 28.678 1.00 86.06 166 GLN A O 1
ATOM 1345 N N . SER A 1 167 ? -9.597 -9.840 26.797 1.00 85.12 167 SER A N 1
ATOM 1346 C CA . SER A 1 167 ? -8.448 -10.735 26.718 1.00 85.12 167 SER A CA 1
ATOM 1347 C C . SER A 1 167 ? -7.203 -9.978 26.269 1.00 85.12 167 SER A C 1
ATOM 1349 O O . SER A 1 167 ? -7.259 -8.822 25.840 1.00 85.12 167 SER A O 1
ATOM 1351 N N . LYS A 1 168 ? -6.050 -10.649 26.346 1.00 86.38 168 LYS A N 1
ATOM 1352 C CA . LYS A 1 168 ? -4.832 -10.153 25.710 1.00 86.38 168 LYS A CA 1
ATOM 1353 C C . LYS A 1 168 ? -5.074 -10.017 24.205 1.00 86.38 168 LYS A C 1
ATOM 1355 O O . LYS A 1 168 ? -5.610 -10.924 23.575 1.00 86.38 168 LYS A O 1
ATOM 1360 N N . LEU A 1 169 ? -4.653 -8.882 23.666 1.00 87.25 169 LEU A N 1
ATOM 1361 C CA . LEU A 1 169 ? -4.747 -8.568 22.250 1.00 87.25 169 LEU A CA 1
ATOM 1362 C C . LEU A 1 169 ? -3.723 -9.352 21.436 1.00 87.25 169 LEU A C 1
ATOM 1364 O O . LEU A 1 169 ? -2.526 -9.308 21.737 1.00 87.25 169 LEU A O 1
ATOM 1368 N N . ASP A 1 170 ? -4.208 -10.005 20.389 1.00 91.19 170 ASP A N 1
ATOM 1369 C CA . ASP A 1 170 ? -3.395 -10.652 19.370 1.00 91.19 170 ASP A CA 1
ATOM 1370 C C . ASP A 1 170 ? -3.586 -9.930 18.034 1.00 91.19 170 ASP A C 1
ATOM 1372 O O . ASP A 1 170 ? -4.660 -9.993 17.439 1.00 91.19 170 ASP A O 1
ATOM 1376 N N . LEU A 1 171 ? -2.555 -9.223 17.567 1.00 92.38 171 LEU A N 1
ATOM 1377 C CA . LEU A 1 171 ? -2.629 -8.471 16.312 1.00 92.38 171 LEU A CA 1
ATOM 1378 C C . LEU A 1 171 ? -2.751 -9.389 15.094 1.00 92.38 171 LEU A C 1
ATOM 1380 O O . LEU A 1 171 ? -3.397 -9.008 14.122 1.00 92.38 171 LEU A O 1
ATOM 1384 N N . ASP A 1 172 ? -2.188 -10.598 15.152 1.00 92.94 172 ASP A N 1
ATOM 1385 C CA . ASP A 1 172 ? -2.227 -11.539 14.030 1.00 92.94 172 ASP A CA 1
ATOM 1386 C C . ASP A 1 172 ? -3.632 -12.148 13.831 1.00 92.94 172 ASP A C 1
ATOM 1388 O O . ASP A 1 172 ? -3.916 -12.725 12.777 1.00 92.94 172 ASP A O 1
ATOM 1392 N N . SER A 1 173 ? -4.549 -11.940 14.789 1.00 93.62 173 SER A N 1
ATOM 1393 C CA . SER A 1 173 ? -5.976 -12.246 14.624 1.00 93.62 173 SER A CA 1
ATOM 1394 C C . SER A 1 173 ? -6.705 -11.273 13.682 1.00 93.62 173 SER A C 1
ATOM 1396 O O . SER A 1 173 ? -7.719 -11.646 13.090 1.00 93.62 173 SER A O 1
ATOM 1398 N N . SER A 1 174 ? -6.169 -10.063 13.457 1.00 95.81 174 SER A N 1
ATOM 1399 C CA . SER A 1 174 ? -6.660 -9.158 12.411 1.00 95.81 174 SER A CA 1
ATOM 1400 C C . SER A 1 174 ? -6.152 -9.618 11.048 1.00 95.81 174 SER A C 1
ATOM 1402 O O . SER A 1 174 ? -4.946 -9.673 10.788 1.00 95.81 174 SER A O 1
ATOM 1404 N N . LEU A 1 175 ? -7.087 -9.892 10.134 1.00 95.38 175 LEU A N 1
ATOM 1405 C CA . LEU A 1 175 ? -6.762 -10.229 8.750 1.00 95.38 175 LEU A CA 1
ATOM 1406 C C . LEU A 1 175 ? -6.003 -9.085 8.080 1.00 95.38 175 LEU A C 1
ATOM 1408 O O . LEU A 1 175 ? -5.000 -9.334 7.416 1.00 95.38 175 LEU A O 1
ATOM 1412 N N . ARG A 1 176 ? -6.440 -7.835 8.280 1.00 95.00 176 ARG A N 1
ATOM 1413 C CA . ARG A 1 176 ? -5.779 -6.661 7.690 1.00 95.00 176 ARG A CA 1
ATOM 1414 C C . ARG A 1 176 ? -4.337 -6.526 8.147 1.00 95.00 176 ARG A C 1
ATOM 1416 O O . ARG A 1 176 ? -3.468 -6.329 7.304 1.00 95.00 176 ARG A O 1
ATOM 1423 N N . TYR A 1 177 ? -4.085 -6.658 9.448 1.00 95.50 177 TYR A N 1
ATOM 1424 C CA . TYR A 1 177 ? -2.729 -6.567 9.982 1.00 95.50 177 TYR A CA 1
ATOM 1425 C C . TYR A 1 177 ? -1.840 -7.689 9.438 1.00 95.50 177 TYR A C 1
ATOM 1427 O O . TYR A 1 177 ? -0.778 -7.420 8.875 1.00 95.50 177 TYR A O 1
ATOM 1435 N N . ARG A 1 178 ? -2.311 -8.939 9.529 1.00 95.31 178 ARG A N 1
ATOM 1436 C CA . ARG A 1 178 ? -1.566 -10.121 9.083 1.00 95.31 178 ARG A CA 1
ATOM 1437 C C . ARG A 1 178 ? -1.237 -10.076 7.589 1.00 95.31 178 ARG A C 1
ATOM 1439 O O . ARG A 1 178 ? -0.086 -10.288 7.220 1.00 95.31 178 ARG A O 1
ATOM 1446 N N . TYR A 1 179 ? -2.210 -9.750 6.734 1.00 94.56 179 TYR A N 1
ATOM 1447 C CA . TYR A 1 179 ? -1.980 -9.651 5.289 1.00 94.56 179 TYR A CA 1
ATOM 1448 C C . TYR A 1 179 ? -1.073 -8.478 4.915 1.00 94.56 179 TYR A C 1
ATOM 1450 O O . TYR A 1 179 ? -0.220 -8.634 4.045 1.00 94.56 179 TYR A O 1
ATOM 1458 N N . ALA A 1 180 ? -1.229 -7.315 5.555 1.00 93.69 180 ALA A N 1
ATOM 1459 C CA . ALA A 1 180 ? -0.359 -6.170 5.290 1.00 93.69 180 ALA A CA 1
ATOM 1460 C C . ALA A 1 180 ? 1.096 -6.467 5.683 1.00 93.69 180 ALA A C 1
ATOM 1462 O O . ALA A 1 180 ? 2.009 -6.121 4.938 1.00 93.69 180 ALA A O 1
ATOM 1463 N N . LYS A 1 181 ? 1.302 -7.155 6.814 1.00 94.50 181 LYS A N 1
ATOM 1464 C CA . LYS A 1 181 ? 2.618 -7.613 7.274 1.00 94.50 181 LYS A CA 1
ATOM 1465 C C . LYS A 1 181 ? 3.241 -8.617 6.306 1.00 94.50 181 LYS A C 1
ATOM 1467 O O . LYS A 1 181 ? 4.350 -8.398 5.840 1.00 94.50 181 LYS A O 1
ATOM 1472 N N . GLU A 1 182 ? 2.506 -9.663 5.928 1.00 93.50 182 GLU A N 1
ATOM 1473 C CA . GLU A 1 182 ? 2.991 -10.656 4.960 1.00 93.50 182 GLU A CA 1
ATOM 1474 C C . GLU A 1 182 ? 3.336 -10.009 3.610 1.00 93.50 182 GLU A C 1
ATOM 1476 O O . GLU A 1 182 ? 4.342 -10.344 2.985 1.00 93.50 182 GLU A O 1
ATOM 1481 N N . ARG A 1 183 ? 2.512 -9.058 3.156 1.00 91.75 183 ARG A N 1
ATOM 1482 C CA . ARG A 1 183 ? 2.759 -8.314 1.920 1.00 91.75 183 ARG A CA 1
ATOM 1483 C C . ARG A 1 183 ? 4.012 -7.448 2.021 1.00 91.75 183 ARG A C 1
ATOM 1485 O O . ARG A 1 183 ? 4.766 -7.402 1.054 1.00 91.75 183 ARG A O 1
ATOM 1492 N N . LEU A 1 184 ? 4.229 -6.782 3.155 1.00 92.44 184 LEU A N 1
ATOM 1493 C CA . LEU A 1 184 ? 5.442 -6.009 3.409 1.00 92.44 184 LEU A CA 1
ATOM 1494 C C . LEU A 1 184 ? 6.681 -6.910 3.377 1.00 92.44 184 LEU A C 1
ATOM 1496 O O . LEU A 1 184 ? 7.624 -6.605 2.653 1.00 92.44 184 LEU A O 1
ATOM 1500 N N . ASP A 1 185 ? 6.654 -8.032 4.095 1.00 92.19 185 ASP A N 1
ATOM 1501 C CA . ASP A 1 185 ? 7.780 -8.969 4.167 1.00 92.19 185 ASP A CA 1
ATOM 1502 C C . ASP A 1 185 ? 8.141 -9.512 2.775 1.00 92.19 185 ASP A C 1
ATOM 1504 O O . ASP A 1 185 ? 9.312 -9.541 2.391 1.00 92.19 185 ASP A O 1
ATOM 1508 N N . LYS A 1 186 ? 7.129 -9.889 1.978 1.00 91.62 186 LYS A N 1
ATOM 1509 C CA . LYS A 1 186 ? 7.321 -10.313 0.582 1.00 91.62 186 LYS A CA 1
ATOM 1510 C C . LYS A 1 186 ? 7.906 -9.199 -0.281 1.00 91.62 186 LYS A C 1
ATOM 1512 O O . LYS A 1 186 ? 8.818 -9.472 -1.056 1.00 91.62 186 LYS A O 1
ATOM 1517 N N . ALA A 1 187 ? 7.409 -7.971 -0.137 1.00 90.69 187 ALA A N 1
ATOM 1518 C CA . ALA A 1 187 ? 7.890 -6.838 -0.915 1.00 90.69 187 ALA A CA 1
ATOM 1519 C C . ALA A 1 187 ? 9.342 -6.492 -0.589 1.00 90.69 187 ALA A C 1
ATOM 1521 O O . ALA A 1 187 ? 10.153 -6.364 -1.500 1.00 90.69 187 ALA A O 1
ATOM 1522 N N . LEU A 1 188 ? 9.700 -6.415 0.693 1.00 89.88 188 LEU A N 1
ATOM 1523 C CA . LEU A 1 188 ? 11.078 -6.157 1.110 1.00 89.88 188 LEU A CA 1
ATOM 1524 C C . LEU A 1 188 ? 12.026 -7.253 0.619 1.00 89.88 188 LEU A C 1
ATOM 1526 O O . LEU A 1 188 ? 13.086 -6.940 0.081 1.00 89.88 188 LEU A O 1
ATOM 1530 N N . LYS A 1 189 ? 11.624 -8.524 0.738 1.00 90.94 189 LYS A N 1
ATOM 1531 C CA . LYS A 1 189 ? 12.411 -9.652 0.233 1.00 90.94 189 LYS A CA 1
ATOM 1532 C C . LYS A 1 189 ? 12.623 -9.561 -1.280 1.00 90.94 189 LYS A C 1
ATOM 1534 O O . LYS A 1 189 ? 13.761 -9.631 -1.731 1.00 90.94 189 LYS A O 1
ATOM 1539 N N . PHE A 1 190 ? 11.553 -9.358 -2.049 1.00 90.00 190 PHE A N 1
ATOM 1540 C CA . PHE A 1 190 ? 11.642 -9.223 -3.503 1.00 90.00 190 PHE A CA 1
ATOM 1541 C C . PHE A 1 190 ? 12.551 -8.058 -3.908 1.00 90.00 190 PHE A C 1
ATOM 1543 O O . PHE A 1 190 ? 13.386 -8.200 -4.791 1.00 90.00 190 PHE A O 1
ATOM 1550 N N . GLN A 1 191 ? 12.436 -6.910 -3.239 1.00 87.00 191 GLN A N 1
ATOM 1551 C CA . GLN A 1 191 ? 13.273 -5.748 -3.533 1.00 87.00 191 GLN A CA 1
ATOM 1552 C C . GLN A 1 191 ? 14.749 -5.996 -3.226 1.00 87.00 191 GLN A C 1
ATOM 1554 O O . GLN A 1 191 ? 15.605 -5.583 -4.004 1.00 87.00 191 GLN A O 1
ATOM 1559 N N . GLN A 1 192 ? 15.059 -6.689 -2.129 1.00 87.88 192 GLN A N 1
ATOM 1560 C CA . GLN A 1 192 ? 16.428 -7.095 -1.807 1.00 87.88 192 GLN A CA 1
ATOM 1561 C C . GLN A 1 192 ? 16.994 -8.054 -2.860 1.00 87.88 192 GLN A C 1
ATOM 1563 O O . GLN A 1 192 ? 18.124 -7.867 -3.306 1.00 87.88 192 GLN A O 1
ATOM 1568 N N . GLU A 1 193 ? 16.207 -9.043 -3.288 1.00 89.44 193 GLU A N 1
ATOM 1569 C CA . GLU A 1 193 ? 16.589 -9.982 -4.349 1.00 89.44 193 GLU A CA 1
ATOM 1570 C C . GLU A 1 193 ? 16.798 -9.261 -5.687 1.00 89.44 193 GLU A C 1
ATOM 1572 O O . GLU A 1 193 ? 17.813 -9.480 -6.346 1.00 89.44 193 GLU A O 1
ATOM 1577 N N . LEU A 1 194 ? 15.895 -8.345 -6.052 1.00 85.94 194 LEU A N 1
ATOM 1578 C CA . LEU A 1 194 ? 15.995 -7.548 -7.272 1.00 85.94 194 LEU A CA 1
ATOM 1579 C C . LEU A 1 194 ? 17.243 -6.666 -7.264 1.00 85.94 194 LEU A C 1
ATOM 1581 O O . LEU A 1 194 ? 17.898 -6.559 -8.290 1.00 85.94 194 LEU A O 1
ATOM 1585 N N . LEU A 1 195 ? 17.589 -6.044 -6.133 1.00 85.00 195 LEU A N 1
ATOM 1586 C CA . LEU A 1 195 ? 18.805 -5.233 -6.001 1.00 85.00 195 LEU A CA 1
ATOM 1587 C C . LEU A 1 195 ? 20.083 -6.081 -6.049 1.00 85.00 195 LEU A C 1
ATOM 1589 O O . LEU A 1 195 ? 21.083 -5.633 -6.599 1.00 85.00 195 LEU A O 1
ATOM 1593 N N . ALA A 1 196 ? 20.054 -7.299 -5.503 1.00 86.06 196 ALA A N 1
ATOM 1594 C CA . ALA A 1 196 ? 21.193 -8.215 -5.528 1.00 86.06 196 ALA A CA 1
ATOM 1595 C C . ALA A 1 196 ? 21.392 -8.907 -6.890 1.00 86.06 196 ALA A C 1
ATOM 1597 O O . ALA A 1 196 ? 22.481 -9.410 -7.165 1.00 86.06 196 ALA A O 1
ATOM 1598 N N . ALA A 1 197 ? 20.358 -8.956 -7.734 1.00 84.69 197 ALA A N 1
ATOM 1599 C CA . ALA A 1 197 ? 20.438 -9.563 -9.053 1.00 84.69 197 ALA A CA 1
ATOM 1600 C C . ALA A 1 197 ? 21.349 -8.755 -9.995 1.00 84.69 197 ALA A C 1
ATOM 1602 O O . ALA A 1 197 ? 21.185 -7.539 -10.164 1.00 84.69 197 ALA A O 1
ATOM 1603 N N . SER A 1 198 ? 22.285 -9.451 -10.643 1.00 73.38 198 SER A N 1
ATOM 1604 C CA . SER A 1 198 ? 22.958 -8.973 -11.851 1.00 73.38 198 SER A CA 1
ATOM 1605 C C . SER A 1 198 ? 22.014 -9.154 -13.039 1.00 73.38 198 SER A C 1
ATOM 1607 O O . SER A 1 198 ? 21.549 -10.276 -13.259 1.00 73.38 198 SER A O 1
ATOM 1609 N N . LEU A 1 199 ? 21.723 -8.063 -13.751 1.00 68.00 199 LEU A N 1
ATOM 1610 C CA . LEU A 1 199 ? 20.966 -8.084 -15.006 1.00 68.00 199 LEU A CA 1
ATOM 1611 C C . LEU A 1 199 ? 21.801 -8.679 -16.144 1.00 68.00 199 LEU A C 1
ATOM 1613 O O . LEU A 1 199 ? 23.031 -8.434 -16.153 1.00 68.00 199 LEU A O 1
#

Foldseek 3Di:
DDPPPQDAAAEAEAAVPDPVRPPDDLAEWEWEDALPDPATDIDGRPDDDYPQAEYEYHDADLAPVSVVSSVVRSVVSVYRYYYYHDHPAPPLVVLCVVLLADDPVRLVVLVVVCVVQVVVHFQGWADAQPPQDSNNVLSVLLCVLQVQWDFPQDDRTTGIGGDDDPDDGDSCSRPSNVSSVVSSVSRNVVRVVVSPDDD